Protein AF-A0A2B4SCL2-F1 (afdb_monomer)

Organism: Stylophora pistillata (NCBI:txid50429)

Secondary structure (DSSP, 8-state):
-----HHHHHHHHHHTT--SS-S-S-HHHHHHHHHHHHTTTTTT--HHHHHHHHHHTS-----HHHHHHHHHHH-HHHHHTTTTTT--SSPP-------HHHHHHHIIIIITTSPPPPPTT-----S-HHHHHH-GGGGT---------HHHHHHHHHHHTTTS----SS-HHHHHHHHHH-S-GGG-----SSS-------

pLDDT: mean 75.93, std 13.92, range [31.56, 91.0]

Mean predicted aligned error: 19.53 Å

Radius of gyration: 34.59 Å; Cα contacts (8 Å, |Δi|>4): 108; chains: 1; bounding box: 58×53×82 Å

Foldseek 3Di:
DPDDDPVRVQVVCVVVVNDLADPPDDLVLLLVLLVVCCVDPCVLPDLVVSCVCCCPPVVHSHDSVSSVVSCCVNPVPSVVVPVCPPPPPDDDPPDPPCDPVNVVCCCVPPVQQDFADDDPPDLDFGTRNVCCVVCVVVSVDDPPDDDDDPVNVVVCCVVVVVVPDPPPPDDPVRVVVCCVVPVDPVPDDPDDPPPPPPPPDD

Solvent-accessible surface area (backbone atoms only — not comparable to full-atom values): 12846 Å² total; per-residue (Å²): 130,90,80,68,52,74,67,56,46,52,59,55,34,46,75,72,68,53,60,90,54,47,85,83,66,58,68,65,63,52,48,52,55,50,50,61,41,44,80,43,97,44,47,82,56,53,50,70,58,44,41,50,44,40,35,72,75,70,64,43,42,61,49,61,67,58,44,42,51,48,42,50,73,77,39,49,63,58,55,53,78,50,76,62,81,78,66,68,93,58,81,78,81,85,77,81,76,74,48,72,66,58,53,50,49,43,42,62,71,47,62,29,62,40,73,50,77,78,57,90,98,56,101,63,85,63,42,34,54,50,56,45,70,77,40,31,63,85,65,74,45,72,90,80,73,78,83,81,48,72,66,58,52,50,53,48,35,64,74,67,39,70,79,67,74,77,63,70,93,56,54,79,68,56,48,58,50,48,47,71,76,46,79,55,76,88,76,60,72,84,70,81,85,73,78,85,69,84,75,87,72,133

Sequence (202 aa):
MYAWSKRTLARRLQYFDIKFRDYEVDIEDVKEAVRRELDGPAQLIGYRSMQQKVREIHGLNVPRDVVYAVMKEVSPEGLQARGGVGKTKRHRRTNTFVTGKELDTFRVSVWNNHRMRKQKAKELPDGVPEHIYMYPQNYGGEKCGLTVTEQQLQETAELSGVLEGTSDYLEAGLRRECERHIPDTNDVEQCTGSECLFIFKE

Structure (mmCIF, N/CA/C/O backbone):
data_AF-A0A2B4SCL2-F1
#
_entry.id   AF-A0A2B4SCL2-F1
#
loop_
_atom_site.group_PDB
_atom_site.id
_atom_site.type_symbol
_atom_site.label_atom_id
_atom_site.label_alt_id
_atom_site.label_comp_id
_atom_site.label_asym_id
_atom_site.label_entity_id
_atom_site.label_seq_id
_atom_site.pdbx_PDB_ins_code
_atom_site.Cartn_x
_atom_site.Cartn_y
_atom_site.Cartn_z
_atom_site.occupancy
_atom_site.B_iso_or_equiv
_atom_site.auth_seq_id
_atom_site.auth_comp_id
_atom_site.auth_asym_id
_atom_site.auth_atom_id
_atom_site.pdbx_PDB_model_num
ATOM 1 N N . MET A 1 1 ? -15.940 22.000 -32.538 1.00 51.72 1 MET A N 1
ATOM 2 C CA . MET A 1 1 ? -15.094 20.797 -32.714 1.00 51.72 1 MET A CA 1
ATOM 3 C C . MET A 1 1 ? -14.938 20.141 -31.348 1.00 51.72 1 MET A C 1
ATOM 5 O O . MET A 1 1 ? -14.402 20.783 -30.455 1.00 51.72 1 MET A O 1
ATOM 9 N N . TYR A 1 2 ? -15.482 18.941 -31.128 1.00 62.84 2 TYR A N 1
ATOM 10 C CA . TYR A 1 2 ? -15.364 18.266 -29.828 1.00 62.84 2 TYR A CA 1
ATOM 11 C C . TYR A 1 2 ? -13.919 17.788 -29.637 1.00 62.84 2 TYR A C 1
ATOM 13 O O . TYR A 1 2 ? -13.519 16.765 -30.185 1.00 62.84 2 TYR A O 1
ATOM 21 N N . ALA A 1 3 ? -13.123 18.543 -28.883 1.00 79.62 3 ALA A N 1
ATOM 22 C CA . ALA A 1 3 ? -11.791 18.118 -28.480 1.00 79.62 3 ALA A CA 1
ATOM 23 C C . ALA A 1 3 ? -11.933 17.069 -27.370 1.00 79.62 3 ALA A C 1
ATOM 25 O O . ALA A 1 3 ? -12.155 17.394 -26.204 1.00 79.62 3 ALA A O 1
ATOM 26 N N . TRP A 1 4 ? -11.869 15.788 -27.727 1.00 82.38 4 TRP A N 1
ATOM 27 C CA . TRP A 1 4 ? -11.829 14.727 -26.727 1.00 82.38 4 TRP A CA 1
ATOM 28 C C . TRP A 1 4 ? -10.550 14.819 -25.893 1.00 82.38 4 TRP A C 1
ATOM 30 O O . TRP A 1 4 ? -9.464 15.084 -26.411 1.00 82.38 4 TRP A O 1
ATOM 40 N N . SER A 1 5 ? -10.658 14.529 -24.593 1.00 89.94 5 SER A N 1
ATOM 41 C CA . SER A 1 5 ? -9.466 14.309 -23.773 1.00 89.94 5 SER A CA 1
ATOM 42 C C . SER A 1 5 ? -8.685 13.101 -24.311 1.00 89.94 5 SER A C 1
ATOM 44 O O . SER A 1 5 ? -9.288 12.140 -24.797 1.00 89.94 5 SER A O 1
ATOM 46 N N . LYS A 1 6 ? -7.350 13.093 -24.170 1.00 83.50 6 LYS A N 1
ATOM 47 C CA . LYS A 1 6 ? -6.500 11.966 -24.612 1.00 83.50 6 LYS A CA 1
ATOM 48 C C . LYS A 1 6 ? -6.983 10.612 -24.066 1.00 83.50 6 LYS A C 1
ATOM 50 O O . LYS A 1 6 ? -6.922 9.608 -24.766 1.00 83.50 6 LYS A O 1
ATOM 55 N N . ARG A 1 7 ? -7.515 10.588 -22.835 1.00 83.38 7 ARG A N 1
ATOM 56 C CA . ARG A 1 7 ? -8.087 9.382 -22.208 1.00 83.38 7 ARG A CA 1
ATOM 57 C C . ARG A 1 7 ? -9.397 8.948 -22.864 1.00 83.38 7 ARG A C 1
ATOM 59 O O . ARG A 1 7 ? -9.595 7.758 -23.087 1.00 83.38 7 ARG A O 1
ATOM 66 N N . THR A 1 8 ? -10.280 9.898 -23.172 1.00 89.38 8 THR A N 1
ATOM 67 C CA . THR A 1 8 ? -11.560 9.631 -23.848 1.00 89.38 8 THR A CA 1
ATOM 68 C C . THR A 1 8 ? -11.323 9.087 -25.254 1.00 89.38 8 THR A C 1
ATOM 70 O O . THR A 1 8 ? -11.928 8.086 -25.626 1.00 89.38 8 THR A O 1
ATOM 73 N N . LEU A 1 9 ? -10.383 9.688 -25.991 1.00 87.88 9 LEU A N 1
ATOM 74 C CA . LEU A 1 9 ? -9.962 9.209 -27.305 1.00 87.88 9 LEU A CA 1
ATOM 75 C C . LEU A 1 9 ? -9.380 7.791 -27.220 1.00 87.88 9 LEU A C 1
ATOM 77 O O . LEU A 1 9 ? -9.846 6.910 -27.930 1.00 87.88 9 LEU A O 1
ATOM 81 N N . ALA A 1 10 ? -8.436 7.537 -26.308 1.00 85.12 10 ALA A N 1
ATOM 82 C CA . ALA A 1 10 ? -7.834 6.214 -26.129 1.00 85.12 10 ALA A CA 1
ATOM 83 C C . ALA A 1 10 ? -8.870 5.114 -25.830 1.00 85.12 10 ALA A C 1
ATOM 85 O O . ALA A 1 10 ? -8.811 4.037 -26.415 1.00 85.12 10 ALA A O 1
ATOM 86 N N . ARG A 1 11 ? -9.856 5.388 -24.962 1.00 87.06 11 ARG A N 1
ATOM 87 C CA . ARG A 1 11 ? -10.946 4.439 -24.667 1.00 87.06 11 ARG A CA 1
ATOM 88 C C . ARG A 1 11 ? -11.845 4.191 -25.877 1.00 87.06 11 ARG A C 1
ATOM 90 O O . ARG A 1 11 ? -12.306 3.074 -26.071 1.00 87.06 11 ARG A O 1
ATOM 97 N N . ARG A 1 12 ? -12.109 5.224 -26.682 1.00 89.75 12 ARG A N 1
ATOM 98 C CA . ARG A 1 12 ? -12.920 5.098 -27.899 1.00 89.75 12 ARG A CA 1
ATOM 99 C C . ARG A 1 12 ? -12.177 4.324 -28.990 1.00 89.75 12 ARG A C 1
ATOM 101 O O . ARG A 1 12 ? -12.803 3.529 -29.669 1.00 89.75 12 ARG A O 1
ATOM 108 N N . LEU A 1 13 ? -10.863 4.503 -29.113 1.00 88.31 13 LEU A N 1
ATOM 109 C CA . LEU A 1 13 ? -10.017 3.749 -30.045 1.00 88.31 13 LEU A CA 1
ATOM 110 C C . LEU A 1 13 ? -9.974 2.252 -29.709 1.00 88.31 13 LEU A C 1
ATOM 112 O O . LEU A 1 13 ? -10.048 1.432 -30.616 1.00 88.31 13 LEU A O 1
ATOM 116 N N . GLN A 1 14 ? -9.978 1.893 -28.421 1.00 84.62 14 GLN A N 1
ATOM 117 C CA . GLN A 1 14 ? -10.072 0.492 -27.992 1.00 84.62 14 GLN A CA 1
ATOM 118 C C . GLN A 1 14 ? -11.371 -0.198 -28.433 1.00 84.62 14 GLN A C 1
ATOM 120 O O . GLN A 1 14 ? -11.350 -1.393 -28.695 1.00 84.62 14 GLN A O 1
ATOM 125 N N . TYR A 1 15 ? -12.488 0.533 -28.540 1.00 87.38 15 TYR A N 1
ATOM 126 C CA . TYR A 1 15 ? -13.742 -0.019 -29.074 1.00 87.38 15 TYR A CA 1
ATOM 127 C C . TYR A 1 15 ? -13.609 -0.436 -30.547 1.00 87.38 15 TYR A C 1
ATOM 129 O O . TYR A 1 15 ? -14.266 -1.374 -30.981 1.00 87.38 15 TYR A O 1
ATOM 137 N N . PHE A 1 16 ? -12.736 0.236 -31.300 1.00 87.06 16 PHE A N 1
ATOM 138 C CA . PHE A 1 16 ? -12.421 -0.080 -32.695 1.00 87.06 16 PHE A CA 1
ATOM 139 C C . PHE A 1 16 ? -11.228 -1.040 -32.836 1.00 87.06 16 PHE A C 1
ATOM 141 O O . PHE A 1 16 ? -10.634 -1.116 -33.903 1.00 87.06 16 PHE A O 1
ATOM 148 N N . ASP A 1 17 ? -10.843 -1.716 -31.749 1.00 81.88 17 ASP A N 1
ATOM 149 C CA . ASP A 1 17 ? -9.673 -2.599 -31.638 1.00 81.88 17 ASP A CA 1
ATOM 150 C C . ASP A 1 17 ? -8.315 -1.951 -31.971 1.00 81.88 17 ASP A C 1
ATOM 152 O O . ASP A 1 17 ? -7.286 -2.617 -32.060 1.00 81.88 17 ASP A O 1
ATOM 156 N N . ILE A 1 18 ? -8.269 -0.617 -32.050 1.00 83.69 18 ILE A N 1
ATOM 157 C CA . ILE A 1 18 ? -7.029 0.136 -32.234 1.00 83.69 18 ILE A CA 1
ATOM 158 C C . ILE A 1 18 ? -6.316 0.195 -30.883 1.00 83.69 18 ILE A C 1
ATOM 160 O O . ILE A 1 18 ? -6.623 1.013 -30.005 1.00 83.69 18 ILE A O 1
ATOM 164 N N . LYS A 1 19 ? -5.358 -0.713 -30.702 1.00 80.06 19 LYS A N 1
ATOM 165 C CA . LYS A 1 19 ? -4.538 -0.830 -29.494 1.00 80.06 19 LYS A CA 1
ATOM 166 C C . LYS A 1 19 ? -3.195 -0.131 -29.691 1.00 80.06 19 LYS A C 1
ATOM 168 O O . LYS A 1 19 ? -2.646 -0.058 -30.779 1.00 80.06 19 LYS A O 1
ATOM 173 N N . PHE A 1 20 ? -2.624 0.354 -28.590 1.00 74.38 20 PHE A N 1
ATOM 174 C CA . PHE A 1 20 ? -1.269 0.930 -28.574 1.00 74.38 20 PHE A CA 1
ATOM 175 C C . PHE A 1 20 ? -0.154 -0.118 -28.681 1.00 74.38 20 PHE A C 1
ATOM 177 O O . PHE A 1 20 ? 1.022 0.238 -28.683 1.00 74.38 20 PHE A O 1
ATOM 184 N N . ARG A 1 21 ? -0.515 -1.401 -28.655 1.00 78.81 21 ARG A N 1
ATOM 185 C CA . ARG A 1 21 ? 0.403 -2.531 -28.722 1.00 78.81 21 ARG A CA 1
ATOM 186 C C . ARG A 1 21 ? -0.085 -3.439 -29.820 1.00 78.81 21 ARG A C 1
ATOM 188 O O . ARG A 1 21 ? -1.280 -3.730 -29.864 1.00 78.81 21 ARG A O 1
ATOM 195 N N . ASP A 1 22 ? 0.858 -3.875 -30.620 1.00 76.94 22 ASP A N 1
ATOM 196 C CA . ASP A 1 22 ? 0.635 -4.810 -31.692 1.00 76.94 22 ASP A CA 1
ATOM 197 C C . ASP A 1 22 ? 1.281 -6.146 -31.305 1.00 76.94 22 ASP A C 1
ATOM 199 O O . ASP A 1 22 ? 2.430 -6.194 -30.855 1.00 76.94 22 ASP A O 1
ATOM 203 N N . TYR A 1 23 ? 0.482 -7.207 -31.365 1.00 73.50 23 TYR A N 1
ATOM 204 C CA . TYR A 1 23 ? 0.906 -8.578 -31.079 1.00 73.50 23 TYR A CA 1
ATOM 205 C C . TYR A 1 23 ? 1.193 -9.358 -32.368 1.00 73.50 23 TYR A C 1
ATOM 207 O O . TYR A 1 23 ? 1.711 -10.466 -32.277 1.00 73.50 23 TYR A O 1
ATOM 215 N N . GLU A 1 24 ? 0.880 -8.788 -33.535 1.00 74.12 24 GLU A N 1
ATOM 216 C CA . GLU A 1 24 ? 1.123 -9.380 -34.855 1.00 74.12 24 GLU A CA 1
ATOM 217 C C . GLU A 1 24 ? 2.512 -9.029 -35.410 1.00 74.12 24 GLU A C 1
ATOM 219 O O . GLU A 1 24 ? 2.883 -9.485 -36.487 1.00 74.12 24 GLU A O 1
ATOM 224 N N . VAL A 1 25 ? 3.301 -8.241 -34.670 1.00 72.94 25 VAL A N 1
ATOM 225 C CA . VAL A 1 25 ? 4.667 -7.869 -35.059 1.00 72.94 25 VAL A CA 1
ATOM 226 C C . VAL A 1 25 ? 5.558 -9.107 -35.113 1.00 72.94 25 VAL A C 1
ATOM 228 O O . VAL A 1 25 ? 5.631 -9.863 -34.138 1.00 72.94 25 VAL A O 1
ATOM 231 N N . ASP A 1 26 ? 6.278 -9.268 -36.224 1.00 82.94 26 ASP A N 1
ATOM 232 C CA . ASP A 1 26 ? 7.211 -10.373 -36.399 1.00 82.94 26 ASP A CA 1
ATOM 233 C C . ASP A 1 26 ? 8.364 -10.299 -35.390 1.00 82.94 26 ASP A C 1
ATOM 235 O O . ASP A 1 26 ? 8.965 -9.252 -35.134 1.00 82.94 26 ASP A O 1
ATOM 239 N N . ILE A 1 27 ? 8.673 -11.443 -34.784 1.00 81.88 27 ILE A N 1
ATOM 240 C CA . ILE A 1 27 ? 9.668 -11.541 -33.714 1.00 81.88 27 ILE A CA 1
ATOM 241 C C . ILE A 1 27 ? 11.076 -11.321 -34.284 1.00 81.88 27 ILE A C 1
ATOM 243 O O . ILE A 1 27 ? 11.945 -10.807 -33.572 1.00 81.88 27 ILE A O 1
ATOM 247 N N . GLU A 1 28 ? 11.313 -11.669 -35.552 1.00 84.62 28 GLU A N 1
ATOM 248 C CA . GLU A 1 28 ? 12.612 -11.457 -36.194 1.00 84.62 28 GLU A CA 1
ATOM 249 C C . GLU A 1 28 ? 12.914 -9.972 -36.428 1.00 84.62 28 GLU A C 1
ATOM 251 O O . GLU A 1 28 ? 14.023 -9.533 -36.112 1.00 84.62 28 GLU A O 1
ATOM 256 N N . ASP A 1 29 ? 11.922 -9.167 -36.817 1.00 84.62 29 ASP A N 1
ATOM 257 C CA . ASP A 1 29 ? 12.072 -7.708 -36.925 1.00 84.62 29 ASP A CA 1
ATOM 258 C C . ASP A 1 29 ? 12.432 -7.076 -35.570 1.00 84.62 29 ASP A C 1
ATOM 260 O O . ASP A 1 29 ? 13.296 -6.198 -35.466 1.00 84.62 29 ASP A O 1
ATOM 264 N N . VAL A 1 30 ? 11.820 -7.568 -34.485 1.00 84.50 30 VAL A N 1
ATOM 265 C CA . VAL A 1 30 ? 12.137 -7.117 -33.120 1.00 84.50 30 VAL A CA 1
ATOM 266 C C . VAL A 1 30 ? 13.552 -7.531 -32.718 1.00 84.50 30 VAL A C 1
ATOM 268 O O . VAL A 1 30 ? 14.268 -6.738 -32.102 1.00 84.50 30 VAL A O 1
ATOM 271 N N . LYS A 1 31 ? 13.985 -8.750 -33.061 1.00 87.88 31 LYS A N 1
ATOM 272 C CA . LYS A 1 31 ? 15.357 -9.212 -32.805 1.00 87.88 31 LYS A CA 1
ATOM 273 C C . LYS A 1 31 ? 16.374 -8.364 -33.555 1.00 87.88 31 LYS A C 1
ATOM 275 O O .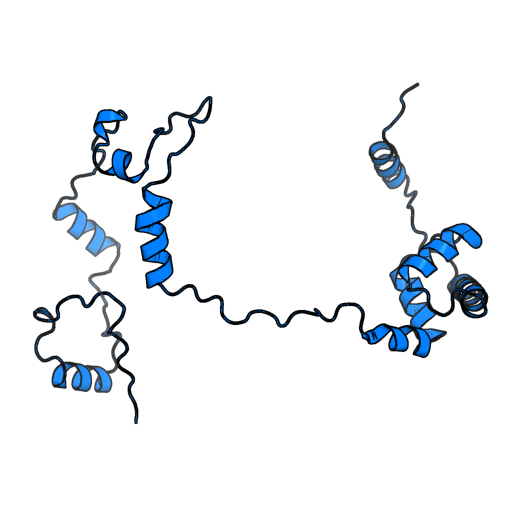 LYS A 1 31 ? 17.389 -7.996 -32.966 1.00 87.88 31 LYS A O 1
ATOM 280 N N . GLU A 1 32 ? 16.119 -8.033 -34.817 1.00 87.69 32 GLU A N 1
ATOM 281 C CA . GLU A 1 32 ? 17.014 -7.188 -35.604 1.00 87.69 32 GLU A CA 1
ATOM 282 C C . GLU A 1 32 ? 17.096 -5.767 -35.031 1.00 87.69 32 GLU A C 1
ATOM 284 O O . GLU A 1 32 ? 18.198 -5.260 -34.802 1.00 87.69 32 GLU A O 1
ATOM 289 N N . ALA A 1 33 ? 15.953 -5.154 -34.710 1.00 86.88 33 ALA A N 1
ATOM 290 C CA . ALA A 1 33 ? 15.904 -3.831 -34.092 1.00 86.88 33 ALA A CA 1
ATOM 291 C C . ALA A 1 33 ? 16.666 -3.795 -32.756 1.00 86.88 33 ALA A C 1
ATOM 293 O O . ALA A 1 33 ? 17.448 -2.879 -32.500 1.00 86.88 33 ALA A O 1
ATOM 294 N N . VAL A 1 34 ? 16.491 -4.819 -31.913 1.00 85.25 34 VAL A N 1
ATOM 295 C CA . VAL A 1 34 ? 17.190 -4.922 -30.626 1.00 85.25 34 VAL A CA 1
ATOM 296 C C . VAL A 1 34 ? 18.695 -5.127 -30.819 1.00 85.25 34 VAL A C 1
ATOM 298 O O . VAL A 1 34 ? 19.464 -4.484 -30.110 1.00 85.25 34 VAL A O 1
ATOM 301 N N . ARG A 1 35 ? 19.139 -5.954 -31.777 1.00 85.50 35 ARG A N 1
ATOM 302 C CA . ARG A 1 35 ? 20.575 -6.126 -32.085 1.00 85.50 35 ARG A CA 1
ATOM 303 C C . ARG A 1 35 ? 21.223 -4.805 -32.503 1.00 85.50 35 ARG A C 1
ATOM 305 O O . ARG A 1 35 ? 22.224 -4.420 -31.911 1.00 85.50 35 ARG A O 1
ATOM 312 N N . ARG A 1 36 ? 20.596 -4.059 -33.422 1.00 85.69 36 ARG A N 1
ATOM 313 C CA . ARG A 1 36 ? 21.104 -2.750 -33.875 1.00 85.69 36 ARG A CA 1
ATOM 314 C C . ARG A 1 36 ? 21.243 -1.739 -32.734 1.00 85.69 36 ARG A C 1
ATOM 316 O O . ARG A 1 36 ? 22.196 -0.967 -32.713 1.00 85.69 36 ARG A O 1
ATOM 323 N N . GLU A 1 37 ? 20.314 -1.733 -31.777 1.00 84.44 37 GLU A N 1
ATOM 324 C CA . GLU A 1 37 ? 20.425 -0.863 -30.598 1.00 84.44 37 GLU A CA 1
ATOM 325 C C . GLU A 1 37 ? 21.512 -1.342 -29.625 1.00 84.44 37 GLU A C 1
ATOM 327 O O . GLU A 1 37 ? 22.225 -0.521 -29.042 1.00 84.44 37 GLU A O 1
ATOM 332 N N . LEU A 1 38 ? 21.652 -2.658 -29.443 1.00 79.38 38 LEU A N 1
ATOM 333 C CA . LEU A 1 38 ? 22.644 -3.249 -28.543 1.00 79.38 38 LEU A CA 1
ATOM 334 C C . LEU A 1 38 ? 24.086 -3.052 -29.027 1.00 79.38 38 LEU A C 1
ATOM 336 O O . LEU A 1 38 ? 24.953 -2.849 -28.180 1.00 79.38 38 LEU A O 1
ATOM 340 N N . ASP A 1 39 ? 24.318 -3.032 -30.342 1.00 80.50 39 ASP A N 1
ATOM 341 C CA . ASP A 1 39 ? 25.623 -2.721 -30.952 1.00 80.50 39 ASP A CA 1
ATOM 342 C C . ASP A 1 39 ? 25.993 -1.225 -30.847 1.00 80.50 39 ASP A C 1
ATOM 344 O O . ASP A 1 39 ? 27.108 -0.813 -31.169 1.00 80.50 39 ASP A O 1
ATOM 348 N N . GLY A 1 40 ? 25.056 -0.395 -30.383 1.00 78.00 40 GLY A N 1
ATOM 349 C CA . GLY A 1 40 ? 25.223 1.041 -30.206 1.00 78.00 40 GLY A CA 1
ATOM 350 C C . GLY A 1 40 ? 25.346 1.486 -28.738 1.00 78.00 40 GLY A C 1
ATOM 351 O O . GLY A 1 40 ? 25.580 0.694 -27.824 1.00 78.00 40 GLY A O 1
ATOM 352 N N . PRO A 1 41 ? 25.111 2.780 -28.447 1.00 70.50 41 PRO A N 1
ATOM 353 C CA . PRO A 1 41 ? 25.192 3.333 -27.089 1.00 70.50 41 PRO A CA 1
ATOM 354 C C . PRO A 1 41 ? 24.113 2.787 -26.130 1.00 70.50 41 PRO A C 1
ATOM 356 O O . PRO A 1 41 ? 24.070 3.175 -24.961 1.00 70.50 41 PRO A O 1
ATOM 359 N N . ALA A 1 42 ? 23.209 1.919 -26.605 1.00 66.38 42 ALA A N 1
ATOM 360 C CA . ALA A 1 42 ? 22.120 1.350 -25.818 1.00 66.38 42 ALA A CA 1
ATOM 361 C C . ALA A 1 42 ? 22.437 -0.001 -25.161 1.00 66.38 42 ALA A C 1
ATOM 363 O O . ALA A 1 42 ? 21.553 -0.574 -24.522 1.00 66.38 42 ALA A O 1
ATOM 364 N N . GLN A 1 43 ? 23.684 -0.470 -25.231 1.00 72.00 43 GLN A N 1
ATOM 365 C CA . GLN A 1 43 ? 24.137 -1.726 -24.625 1.00 72.00 43 GLN A CA 1
ATOM 366 C C . GLN A 1 43 ? 23.710 -1.885 -23.147 1.00 72.00 43 GLN A C 1
ATOM 368 O O . GLN A 1 43 ? 23.288 -2.957 -22.714 1.00 72.00 43 GLN A O 1
ATOM 373 N N . LEU A 1 44 ? 23.737 -0.796 -22.367 1.00 70.38 44 LEU A N 1
ATOM 374 C CA . LEU A 1 44 ? 23.382 -0.788 -20.939 1.00 70.38 44 LEU A CA 1
ATOM 375 C C . LEU A 1 44 ? 21.957 -0.288 -20.641 1.00 70.38 44 LEU A C 1
ATOM 377 O O . LEU A 1 44 ? 21.600 -0.090 -19.474 1.00 70.38 44 LEU A O 1
ATOM 381 N N . ILE A 1 45 ? 21.086 -0.169 -21.649 1.00 80.50 45 ILE A N 1
ATOM 382 C CA . ILE A 1 45 ? 19.702 0.302 -21.486 1.00 80.50 45 ILE A CA 1
ATOM 383 C C . ILE A 1 45 ? 18.748 -0.833 -21.080 1.00 80.50 45 ILE A C 1
ATOM 385 O O . ILE A 1 45 ? 18.797 -1.943 -21.612 1.00 80.50 45 ILE A O 1
ATOM 389 N N . GLY A 1 46 ? 17.881 -0.576 -20.092 1.00 80.88 46 GLY A N 1
ATOM 390 C CA . GLY A 1 46 ? 16.889 -1.545 -19.609 1.00 80.88 46 GLY A CA 1
ATOM 391 C C . GLY A 1 46 ? 15.768 -1.808 -20.618 1.00 80.88 46 GLY A C 1
ATOM 392 O O . GLY A 1 46 ? 15.442 -0.943 -21.423 1.00 80.88 46 GLY A O 1
ATOM 393 N N . TYR A 1 47 ? 15.094 -2.959 -20.520 1.00 84.62 47 TYR A N 1
ATOM 394 C CA . TYR A 1 47 ? 14.077 -3.370 -21.503 1.00 84.62 47 TYR A CA 1
ATOM 395 C C . TYR A 1 47 ? 12.904 -2.380 -21.670 1.00 84.62 47 TYR A C 1
ATOM 397 O O . TYR A 1 47 ? 12.292 -2.351 -22.729 1.00 84.62 47 TYR A O 1
ATOM 405 N N . ARG A 1 48 ? 12.573 -1.542 -20.668 1.00 86.38 48 ARG A N 1
ATOM 406 C CA . ARG A 1 48 ? 11.532 -0.495 -20.819 1.00 86.38 48 ARG A CA 1
ATOM 407 C C . ARG A 1 48 ? 11.985 0.607 -21.764 1.00 86.38 48 ARG A C 1
ATOM 409 O O . ARG A 1 48 ? 11.233 1.050 -22.620 1.00 86.38 48 ARG A O 1
ATOM 416 N N . SER A 1 49 ? 13.217 1.050 -21.575 1.00 87.56 49 SER A N 1
ATOM 417 C CA . SER A 1 49 ? 13.832 2.072 -22.406 1.00 87.56 49 SER A CA 1
ATOM 418 C C . SER A 1 49 ? 14.188 1.501 -23.783 1.00 87.56 49 SER A C 1
ATOM 420 O O . SER A 1 49 ? 14.051 2.209 -24.770 1.00 87.56 49 SER A O 1
ATOM 422 N N . MET A 1 50 ? 14.523 0.206 -23.870 1.00 87.56 50 MET A N 1
ATOM 423 C CA . MET A 1 50 ? 14.633 -0.514 -25.143 1.00 87.56 50 MET A CA 1
ATOM 424 C C . MET A 1 50 ? 13.291 -0.534 -25.883 1.00 87.56 50 MET A C 1
ATOM 426 O O . MET A 1 50 ? 13.232 -0.143 -27.038 1.00 87.56 50 MET A O 1
ATOM 430 N N . GLN A 1 51 ? 12.190 -0.886 -25.209 1.00 89.44 51 GLN A N 1
ATOM 431 C CA . GLN A 1 51 ? 10.844 -0.847 -25.795 1.00 89.44 51 GLN A CA 1
ATOM 432 C C . GLN A 1 51 ? 10.484 0.559 -26.296 1.00 89.44 51 GLN A C 1
ATOM 434 O O . GLN A 1 51 ? 9.908 0.711 -27.370 1.00 89.44 51 GLN A O 1
ATOM 439 N N . GLN A 1 52 ? 10.829 1.596 -25.529 1.00 88.31 52 GLN A N 1
ATOM 440 C CA . GLN A 1 52 ? 10.598 2.976 -25.940 1.00 88.31 52 GLN A CA 1
ATOM 441 C C . GLN A 1 52 ? 11.383 3.333 -27.209 1.00 88.31 52 GLN A C 1
ATOM 443 O O . GLN A 1 52 ? 10.802 3.909 -28.124 1.00 88.31 52 GLN A O 1
ATOM 448 N N . LYS A 1 53 ? 12.658 2.943 -27.295 1.00 86.81 53 LYS A N 1
ATOM 449 C CA . LYS A 1 53 ? 13.489 3.159 -28.485 1.00 86.81 53 LYS A CA 1
ATOM 450 C C . LYS A 1 53 ? 13.011 2.379 -29.702 1.00 86.81 53 LYS A C 1
ATOM 452 O O . LYS A 1 53 ? 12.920 2.947 -30.781 1.00 86.81 53 LYS A O 1
ATOM 457 N N . VAL A 1 54 ? 12.658 1.108 -29.526 1.00 88.25 54 VAL A N 1
ATOM 458 C CA . VAL A 1 54 ? 12.083 0.266 -30.585 1.00 88.25 54 VAL A CA 1
ATOM 459 C C . VAL A 1 54 ? 10.813 0.909 -31.153 1.00 88.25 54 VAL A C 1
ATOM 461 O O . VAL A 1 54 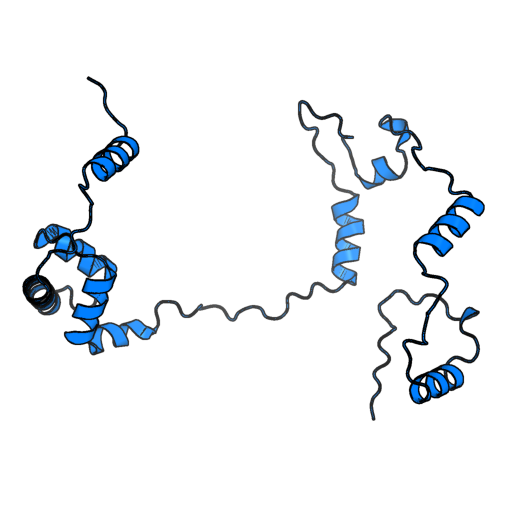? 10.617 0.931 -32.364 1.00 88.25 54 VAL A O 1
ATOM 464 N N . ARG A 1 55 ? 10.010 1.548 -30.300 1.00 88.19 55 ARG A N 1
ATOM 465 C CA . ARG A 1 55 ? 8.840 2.317 -30.729 1.00 88.19 55 ARG A CA 1
ATOM 466 C C . ARG A 1 55 ? 9.189 3.641 -31.422 1.00 88.19 55 ARG A C 1
ATOM 468 O O . ARG A 1 55 ? 8.514 4.011 -32.372 1.00 88.19 55 ARG A O 1
ATOM 475 N N . GLU A 1 56 ? 10.169 4.391 -30.926 1.00 87.62 56 GLU A N 1
ATOM 476 C CA . GLU A 1 56 ? 10.474 5.748 -31.417 1.00 87.62 56 GLU A CA 1
ATOM 477 C C . GLU A 1 56 ? 11.353 5.760 -32.674 1.00 87.62 56 GLU A C 1
ATOM 479 O O . GLU A 1 56 ? 11.153 6.606 -33.539 1.00 87.62 56 GLU A O 1
ATOM 484 N N . ILE A 1 57 ? 12.303 4.830 -32.774 1.00 86.75 57 ILE A N 1
ATOM 485 C CA . ILE A 1 57 ? 13.296 4.760 -33.854 1.00 86.75 57 ILE A CA 1
ATOM 486 C C . ILE A 1 57 ? 12.841 3.784 -34.937 1.00 86.75 57 ILE A C 1
ATOM 488 O O . ILE A 1 57 ? 12.850 4.122 -36.116 1.00 86.75 57 ILE A O 1
ATOM 492 N N . HIS A 1 58 ? 12.423 2.581 -34.532 1.00 83.75 58 HIS A N 1
ATOM 493 C CA . HIS A 1 58 ? 12.061 1.501 -35.458 1.00 83.75 58 HIS A CA 1
ATOM 494 C C . HIS A 1 58 ? 10.552 1.452 -35.747 1.00 83.75 58 HIS A C 1
ATOM 496 O O . HIS A 1 58 ? 10.118 0.702 -36.610 1.00 83.75 58 HIS A O 1
ATOM 502 N N . GLY A 1 59 ? 9.740 2.258 -35.048 1.00 83.88 59 GLY A N 1
ATOM 503 C CA . GLY A 1 59 ? 8.292 2.350 -35.270 1.00 83.88 59 GLY A CA 1
ATOM 504 C C . GLY A 1 59 ? 7.489 1.122 -34.826 1.00 83.88 59 GLY A C 1
ATOM 505 O O . GLY A 1 59 ? 6.295 1.045 -35.108 1.00 83.88 59 GLY A O 1
ATOM 506 N N . LEU A 1 60 ? 8.109 0.169 -34.121 1.00 85.38 60 LEU A N 1
ATOM 507 C CA . LEU A 1 60 ? 7.482 -1.101 -33.754 1.00 85.38 60 LEU A CA 1
ATOM 508 C C . LEU A 1 60 ? 6.790 -1.001 -32.385 1.00 85.38 60 LEU A C 1
ATOM 510 O O . LEU A 1 60 ? 7.422 -0.755 -31.351 1.00 85.38 60 LEU A O 1
ATOM 514 N N . ASN A 1 61 ? 5.477 -1.242 -32.350 1.00 84.19 61 ASN A N 1
ATOM 515 C CA . ASN A 1 61 ? 4.657 -1.159 -31.134 1.00 84.19 61 ASN A CA 1
ATOM 516 C C . ASN A 1 61 ? 4.625 -2.481 -30.351 1.00 84.19 61 ASN A C 1
ATOM 518 O O . ASN A 1 61 ? 3.571 -3.066 -30.112 1.00 84.19 61 ASN A O 1
ATOM 522 N N . VAL A 1 62 ? 5.794 -2.926 -29.898 1.00 85.19 62 VAL A N 1
ATOM 523 C CA . VAL A 1 62 ? 5.979 -4.232 -29.247 1.00 85.19 62 VAL A CA 1
ATOM 524 C C . VAL A 1 62 ? 5.566 -4.194 -27.765 1.00 85.19 62 VAL A C 1
ATOM 526 O O . VAL A 1 62 ? 5.852 -3.214 -27.058 1.00 85.19 62 VAL A O 1
ATOM 529 N N . PRO A 1 63 ? 4.931 -5.250 -27.218 1.00 85.75 63 PRO A N 1
ATOM 530 C CA . PRO A 1 63 ? 4.727 -5.378 -25.781 1.00 85.75 63 PRO A CA 1
ATOM 531 C C . PRO A 1 63 ? 6.053 -5.557 -25.025 1.00 85.75 63 PRO A C 1
ATOM 533 O O . PRO A 1 63 ? 6.992 -6.217 -25.463 1.00 85.75 63 PRO A O 1
ATOM 536 N N . ARG A 1 64 ? 6.100 -4.995 -23.816 1.00 86.50 64 ARG A N 1
ATOM 537 C CA . ARG A 1 64 ? 7.269 -5.009 -22.924 1.00 86.50 64 ARG A CA 1
ATOM 538 C C . ARG A 1 64 ? 7.842 -6.410 -22.691 1.00 86.50 64 ARG A C 1
ATOM 540 O O . ARG A 1 64 ? 9.056 -6.560 -22.596 1.00 86.50 64 ARG A O 1
ATOM 547 N N . ASP A 1 65 ? 6.968 -7.398 -22.543 1.00 87.06 65 ASP A N 1
ATOM 548 C CA . ASP A 1 65 ? 7.352 -8.758 -22.168 1.00 87.06 65 ASP A CA 1
ATOM 549 C C . ASP A 1 65 ? 8.054 -9.483 -23.325 1.00 87.06 65 ASP A C 1
ATOM 551 O O . ASP A 1 65 ? 9.011 -10.217 -23.092 1.00 87.06 65 ASP A O 1
ATOM 555 N N . VAL A 1 66 ? 7.669 -9.182 -24.571 1.00 86.94 66 VAL A N 1
ATOM 556 C CA . VAL A 1 66 ? 8.351 -9.683 -25.775 1.00 86.94 66 VAL A CA 1
ATOM 557 C C . VAL A 1 66 ? 9.742 -9.067 -25.891 1.00 86.94 66 VAL A C 1
ATOM 559 O O . VAL A 1 66 ? 10.711 -9.794 -26.069 1.00 86.94 66 VAL A O 1
ATOM 562 N N . VAL A 1 67 ? 9.882 -7.754 -25.672 1.00 87.81 67 VAL A N 1
ATOM 563 C CA . VAL A 1 67 ? 11.206 -7.102 -25.643 1.00 87.81 67 VAL A CA 1
ATOM 564 C C . VAL A 1 67 ? 12.093 -7.707 -24.551 1.00 87.81 67 VAL A C 1
ATOM 566 O O . VAL A 1 67 ? 13.283 -7.912 -24.763 1.00 87.81 67 VAL A O 1
ATOM 569 N N . TYR A 1 68 ? 11.526 -8.035 -23.387 1.00 87.44 68 TYR A N 1
ATOM 570 C CA . TYR A 1 68 ? 12.262 -8.714 -22.323 1.00 87.44 68 TYR A CA 1
ATOM 571 C C . TYR A 1 68 ? 12.729 -10.119 -22.732 1.00 87.44 68 TYR A C 1
ATOM 573 O O . TYR A 1 68 ? 13.890 -10.450 -22.496 1.00 87.44 68 TYR A O 1
ATOM 581 N N . ALA A 1 69 ? 11.858 -10.922 -23.350 1.00 87.75 69 ALA A N 1
ATOM 582 C CA . ALA A 1 69 ? 12.204 -12.254 -23.844 1.00 87.75 69 ALA A CA 1
ATOM 583 C C . ALA A 1 69 ? 13.306 -12.188 -24.914 1.00 87.75 69 ALA A C 1
ATOM 585 O O . ALA A 1 69 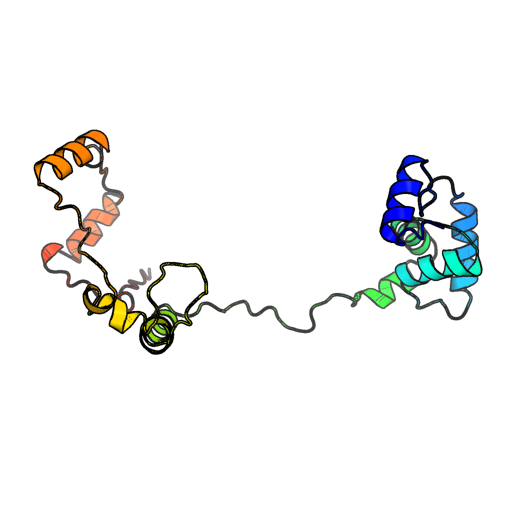? 14.340 -12.834 -24.764 1.00 87.75 69 ALA A O 1
ATOM 586 N N . VAL A 1 70 ? 13.149 -11.309 -25.908 1.00 87.94 70 VAL A N 1
ATOM 587 C CA . VAL A 1 70 ? 14.137 -11.083 -26.973 1.00 87.94 70 VAL A CA 1
ATOM 588 C C . VAL A 1 70 ? 15.475 -10.611 -26.401 1.00 87.94 70 VAL A C 1
ATOM 590 O O . VAL A 1 70 ? 16.522 -11.141 -26.755 1.00 87.94 70 VAL A O 1
ATOM 593 N N . MET A 1 71 ? 15.479 -9.662 -25.461 1.00 86.94 71 MET A N 1
ATOM 594 C CA . MET A 1 71 ? 16.723 -9.220 -24.818 1.00 86.94 71 MET A CA 1
ATOM 595 C C . MET A 1 71 ? 17.390 -10.326 -23.995 1.00 86.94 71 MET A C 1
ATOM 597 O O . MET A 1 71 ? 18.615 -10.368 -23.929 1.00 86.94 71 MET A O 1
ATOM 601 N N . LYS A 1 72 ? 16.610 -11.211 -23.363 1.00 85.81 72 LYS A N 1
ATOM 602 C CA . LYS A 1 72 ? 17.138 -12.357 -22.613 1.00 85.81 72 LYS A CA 1
ATOM 603 C C . LYS A 1 72 ? 17.815 -13.373 -23.538 1.00 85.81 72 LYS A C 1
ATOM 605 O O . LYS A 1 72 ? 18.815 -13.957 -23.133 1.00 85.81 72 LYS A O 1
ATOM 610 N N . GLU A 1 73 ? 17.289 -13.562 -24.745 1.00 84.25 73 GLU A N 1
ATOM 611 C CA . GLU A 1 73 ? 17.885 -14.425 -25.772 1.00 84.25 73 GLU A CA 1
ATOM 612 C C . GLU A 1 73 ? 19.131 -13.795 -26.409 1.00 84.25 73 GLU A C 1
ATOM 614 O O . GLU A 1 73 ? 20.147 -14.465 -26.559 1.00 84.25 73 GLU A O 1
ATOM 619 N N . VAL A 1 74 ? 19.073 -12.505 -26.761 1.00 84.00 74 VAL A N 1
ATOM 620 C CA . VAL A 1 74 ? 20.138 -11.817 -27.513 1.00 84.00 74 VAL A CA 1
ATOM 621 C C . VAL A 1 74 ? 21.306 -11.380 -26.619 1.00 84.00 74 VAL A C 1
ATOM 623 O O . VAL A 1 74 ? 22.450 -11.408 -27.059 1.00 84.00 74 VAL A O 1
ATOM 626 N N . SER A 1 75 ? 21.057 -10.978 -25.366 1.00 71.06 75 SER A N 1
ATOM 627 C CA . SER A 1 75 ? 22.116 -10.570 -24.430 1.00 71.06 75 SER A CA 1
ATOM 628 C C . SER A 1 75 ? 21.744 -10.879 -22.971 1.00 71.06 75 SER A C 1
ATOM 630 O O . SER A 1 75 ? 21.286 -10.003 -22.223 1.00 71.06 75 SER A O 1
ATOM 632 N N . PRO A 1 76 ? 21.967 -12.126 -22.513 1.00 74.44 76 PRO A N 1
ATOM 633 C CA . PRO A 1 76 ? 21.777 -12.470 -21.107 1.00 74.44 76 PRO A CA 1
ATOM 634 C C . PRO A 1 76 ? 22.745 -11.697 -20.194 1.00 74.44 76 PRO A C 1
ATOM 636 O O . PRO A 1 76 ? 22.376 -11.333 -19.076 1.00 74.44 76 PRO A O 1
ATOM 639 N N . GLU A 1 77 ? 23.947 -11.376 -20.681 1.00 74.25 77 GLU A N 1
ATOM 640 C CA . GLU A 1 77 ? 24.996 -10.663 -19.943 1.00 74.25 77 GLU A CA 1
ATOM 641 C C . GLU A 1 77 ? 24.589 -9.222 -19.583 1.00 74.25 77 GLU A C 1
ATOM 643 O O . GLU A 1 77 ? 24.665 -8.829 -18.416 1.00 74.25 77 GLU A O 1
ATOM 648 N N . GLY A 1 78 ? 24.043 -8.453 -20.535 1.00 67.25 78 GLY A N 1
ATOM 649 C CA . GLY A 1 78 ? 23.582 -7.078 -20.288 1.00 67.25 78 GLY A CA 1
ATOM 650 C C . GLY A 1 78 ? 22.383 -6.997 -19.331 1.00 67.25 78 GLY A C 1
ATOM 651 O O . GLY A 1 78 ? 22.140 -5.975 -18.679 1.00 67.25 78 GLY A O 1
ATOM 652 N N . LEU A 1 79 ? 21.626 -8.090 -19.204 1.00 68.62 79 LEU A N 1
ATOM 653 C CA . LEU A 1 79 ? 20.536 -8.214 -18.242 1.00 68.62 79 LEU A CA 1
ATOM 654 C C . LEU A 1 79 ? 21.060 -8.562 -16.839 1.00 68.62 79 LEU A C 1
ATOM 656 O O . LEU A 1 79 ? 20.602 -7.974 -15.855 1.00 68.62 79 LEU A O 1
ATOM 660 N N . GLN A 1 80 ? 22.044 -9.464 -16.755 1.00 68.69 80 GLN A N 1
ATOM 661 C CA . GLN A 1 80 ? 22.695 -9.880 -15.508 1.00 68.69 80 GLN A CA 1
ATOM 662 C C . GLN A 1 80 ? 23.552 -8.771 -14.887 1.00 68.69 80 GLN A C 1
ATOM 664 O O . GLN A 1 80 ? 23.490 -8.579 -13.671 1.00 68.69 80 GLN A O 1
ATOM 669 N N . ALA A 1 81 ? 24.246 -7.964 -15.697 1.00 69.00 81 ALA A N 1
ATOM 670 C CA . ALA A 1 81 ? 25.010 -6.797 -15.240 1.00 69.00 81 ALA A CA 1
ATOM 671 C C . ALA A 1 81 ? 24.145 -5.771 -14.475 1.00 69.00 81 ALA A C 1
ATOM 673 O O . ALA A 1 81 ? 24.644 -4.980 -13.677 1.00 69.00 81 ALA A O 1
ATOM 674 N N . ARG A 1 82 ? 22.817 -5.812 -14.662 1.00 64.12 82 ARG A N 1
ATOM 675 C CA . ARG A 1 82 ? 21.837 -4.982 -13.944 1.00 64.12 82 ARG A CA 1
ATOM 676 C C . ARG A 1 82 ? 21.159 -5.674 -12.758 1.00 64.12 82 ARG A C 1
ATOM 678 O O . ARG A 1 82 ? 20.282 -5.066 -12.144 1.00 64.12 82 ARG A O 1
ATOM 685 N N . GLY A 1 83 ? 21.554 -6.895 -12.387 1.00 58.75 83 GLY A N 1
ATOM 686 C CA . GLY A 1 83 ? 20.953 -7.743 -11.337 1.00 58.75 83 GLY A CA 1
ATOM 687 C C . GLY A 1 83 ? 20.932 -7.185 -9.897 1.00 58.75 83 GLY A C 1
ATOM 688 O O . GLY A 1 83 ? 20.666 -7.919 -8.945 1.00 58.75 83 GLY A O 1
ATOM 689 N N . GLY A 1 84 ? 21.194 -5.890 -9.707 1.00 60.22 84 GLY A N 1
ATOM 690 C CA . GLY A 1 84 ? 21.032 -5.156 -8.449 1.00 60.22 84 GLY A CA 1
ATOM 691 C C . GLY A 1 84 ? 19.837 -4.192 -8.407 1.00 60.22 84 GLY A C 1
ATOM 692 O O . GLY A 1 84 ? 19.547 -3.642 -7.343 1.00 60.22 84 GLY A O 1
ATOM 693 N N . VAL A 1 85 ? 19.126 -3.965 -9.519 1.00 56.56 85 VAL A N 1
ATOM 694 C CA . VAL A 1 85 ? 18.000 -3.012 -9.567 1.00 56.56 85 VAL A CA 1
ATOM 695 C C . VAL A 1 85 ? 16.781 -3.605 -8.850 1.00 56.56 85 VAL A C 1
ATOM 697 O O . VAL A 1 85 ? 16.111 -4.489 -9.372 1.00 56.56 85 VAL A O 1
ATOM 700 N N . GLY A 1 86 ? 16.495 -3.113 -7.641 1.00 54.25 86 GLY A N 1
ATOM 701 C CA . GLY A 1 86 ? 15.357 -3.545 -6.817 1.00 54.25 86 GLY A CA 1
ATOM 702 C C . GLY A 1 86 ? 15.738 -4.190 -5.484 1.00 54.25 86 GLY A C 1
ATOM 703 O O . GLY A 1 86 ? 14.864 -4.379 -4.640 1.00 54.25 86 GLY A O 1
ATOM 704 N N . LYS A 1 87 ? 17.029 -4.459 -5.232 1.00 57.66 87 LYS A N 1
ATOM 705 C CA . LYS A 1 87 ? 17.478 -4.781 -3.872 1.00 57.66 87 LYS A CA 1
ATOM 706 C C . LYS A 1 87 ? 17.262 -3.541 -3.006 1.00 57.66 87 LYS A C 1
ATOM 708 O O . LYS A 1 87 ? 17.830 -2.479 -3.269 1.00 57.66 87 LYS A O 1
ATOM 713 N N . THR A 1 88 ? 16.396 -3.645 -2.002 1.00 55.81 88 THR A N 1
ATOM 714 C CA . THR A 1 88 ? 16.164 -2.556 -1.054 1.00 55.81 88 THR A CA 1
ATOM 715 C C . THR A 1 88 ? 17.487 -2.225 -0.372 1.00 55.81 88 THR A C 1
ATOM 717 O O . THR A 1 88 ? 18.019 -3.041 0.372 1.00 55.81 88 THR A O 1
ATOM 720 N N . LYS A 1 89 ? 18.019 -1.014 -0.596 1.00 59.94 89 LYS A N 1
ATOM 721 C CA . LYS A 1 89 ? 19.237 -0.530 0.086 1.00 59.94 89 LYS A CA 1
ATOM 722 C C . LYS A 1 89 ? 19.096 -0.497 1.615 1.00 59.94 89 LYS A C 1
ATOM 724 O O . LYS A 1 89 ? 20.085 -0.343 2.318 1.00 59.94 89 LYS A O 1
ATOM 729 N N . ARG A 1 90 ? 17.868 -0.592 2.131 1.00 58.25 90 ARG A N 1
ATOM 730 C CA . ARG A 1 90 ? 17.563 -0.614 3.559 1.00 58.25 90 ARG A CA 1
ATOM 731 C C . ARG A 1 90 ? 17.234 -2.036 3.986 1.00 58.25 90 ARG A C 1
ATOM 733 O O . ARG A 1 90 ? 16.398 -2.686 3.357 1.00 58.25 90 ARG A O 1
ATOM 740 N N . HIS A 1 91 ? 17.853 -2.477 5.077 1.00 61.88 91 HIS A N 1
ATOM 741 C CA . HIS A 1 91 ? 17.387 -3.647 5.806 1.00 61.88 91 HIS A CA 1
ATOM 742 C C . HIS A 1 91 ? 15.916 -3.425 6.189 1.00 61.88 91 HIS A C 1
ATOM 744 O O . HIS A 1 91 ? 15.543 -2.340 6.649 1.00 61.88 91 HIS A O 1
ATOM 750 N N . ARG A 1 92 ? 15.062 -4.418 5.932 1.00 56.38 92 ARG A N 1
ATOM 751 C CA . ARG A 1 92 ? 13.654 -4.371 6.332 1.00 56.38 92 ARG A CA 1
ATOM 752 C C . ARG A 1 92 ? 13.653 -4.308 7.861 1.00 56.38 92 ARG A C 1
ATOM 754 O O . ARG A 1 92 ? 14.207 -5.203 8.485 1.00 56.38 92 ARG A O 1
ATOM 761 N N . ARG A 1 93 ? 13.106 -3.247 8.469 1.00 59.44 93 ARG A N 1
ATOM 762 C CA . ARG A 1 93 ? 12.943 -3.203 9.931 1.00 59.44 93 ARG A CA 1
ATOM 763 C C . ARG A 1 93 ? 11.991 -4.334 10.310 1.00 59.44 93 ARG A C 1
ATOM 765 O O . ARG A 1 93 ? 10.803 -4.244 10.028 1.00 59.44 93 ARG A O 1
ATOM 772 N N . THR A 1 94 ? 12.530 -5.409 10.867 1.00 55.72 94 THR A N 1
ATOM 773 C CA . THR A 1 94 ? 11.764 -6.590 11.283 1.00 55.72 94 THR A CA 1
ATOM 774 C C . THR A 1 94 ? 11.145 -6.432 12.667 1.00 55.72 94 THR A C 1
ATOM 776 O O . THR A 1 94 ? 10.219 -7.165 12.976 1.00 55.72 94 THR A O 1
ATOM 779 N N . ASN A 1 95 ? 11.551 -5.425 13.449 1.00 52.59 95 ASN A N 1
ATOM 780 C CA . ASN A 1 95 ? 10.995 -5.161 14.776 1.00 52.59 95 ASN A CA 1
ATOM 781 C C . ASN A 1 95 ? 10.445 -3.735 14.879 1.00 52.59 95 ASN A C 1
ATOM 783 O O . ASN A 1 95 ? 11.101 -2.828 15.382 1.00 52.59 95 ASN A O 1
ATOM 787 N N . THR A 1 96 ? 9.218 -3.524 14.414 1.00 49.12 96 THR A N 1
ATOM 788 C CA . THR A 1 96 ? 8.363 -2.463 14.973 1.00 49.12 96 THR A CA 1
ATOM 789 C C . THR A 1 96 ? 7.230 -3.143 15.726 1.00 49.12 96 THR A C 1
ATOM 791 O O . THR A 1 96 ? 6.063 -3.006 15.387 1.00 49.12 96 THR A O 1
ATOM 794 N N . PHE A 1 97 ? 7.594 -3.938 16.732 1.00 54.38 97 PHE A N 1
ATOM 795 C CA . PHE A 1 97 ? 6.678 -4.232 17.822 1.00 54.38 97 PHE A CA 1
ATOM 796 C C . PHE A 1 97 ? 6.730 -3.009 18.730 1.00 54.38 97 PHE A C 1
ATOM 798 O O . PHE A 1 97 ? 7.639 -2.886 19.546 1.00 54.38 97 PHE A O 1
ATOM 805 N N . VAL A 1 98 ? 5.824 -2.054 18.510 1.00 58.62 98 VAL A N 1
ATOM 806 C CA . VAL A 1 98 ? 5.569 -1.013 19.512 1.00 58.62 98 VAL A CA 1
ATOM 807 C C . VAL A 1 98 ? 5.089 -1.767 20.743 1.00 58.62 98 VAL A C 1
ATOM 809 O O . VAL A 1 98 ? 4.114 -2.517 20.664 1.00 58.62 98 VAL A O 1
ATOM 812 N N . THR A 1 99 ? 5.830 -1.676 21.841 1.00 66.38 99 THR A N 1
ATOM 813 C CA . THR A 1 99 ? 5.462 -2.408 23.056 1.00 66.38 99 THR A CA 1
ATOM 814 C C . THR A 1 99 ? 4.093 -1.917 23.535 1.00 66.38 99 THR A C 1
ATOM 816 O O . THR A 1 99 ? 3.763 -0.741 23.368 1.00 66.38 99 THR A O 1
ATOM 819 N N . GLY A 1 100 ? 3.272 -2.786 24.138 1.00 70.19 100 GLY A N 1
ATOM 820 C CA . GLY A 1 100 ? 1.949 -2.385 24.646 1.00 70.19 100 GLY A CA 1
ATOM 821 C C . GLY A 1 100 ? 2.009 -1.148 25.556 1.00 70.19 100 GLY A C 1
ATOM 822 O O . GLY A 1 100 ? 1.126 -0.301 25.500 1.00 70.19 100 GLY A O 1
ATOM 823 N N . LYS A 1 101 ? 3.114 -0.983 26.299 1.00 75.69 101 LYS A N 1
ATOM 824 C CA . LYS A 1 101 ? 3.397 0.187 27.146 1.00 75.69 101 LYS A CA 1
ATOM 825 C C . LYS A 1 101 ? 3.549 1.486 26.355 1.00 75.69 101 LYS A C 1
ATOM 827 O O . LYS A 1 101 ? 3.035 2.517 26.777 1.00 75.69 101 LYS A O 1
ATOM 832 N N . GLU A 1 102 ? 4.233 1.460 25.216 1.00 76.00 102 GLU A N 1
ATOM 833 C CA . GLU A 1 102 ? 4.386 2.638 24.355 1.00 76.00 102 GLU A CA 1
ATOM 834 C C . GLU A 1 102 ? 3.056 3.020 23.699 1.00 76.00 102 GLU A C 1
ATOM 836 O O . GLU A 1 102 ? 2.726 4.205 23.631 1.00 76.00 102 GLU A O 1
ATOM 841 N N . LEU A 1 103 ? 2.267 2.028 23.268 1.00 79.00 103 LEU A N 1
ATOM 842 C CA . LEU A 1 103 ? 0.921 2.265 22.739 1.00 79.00 103 LEU A CA 1
ATOM 843 C C . LEU A 1 103 ? -0.005 2.857 23.800 1.00 79.00 103 LEU A C 1
ATOM 845 O O . LEU A 1 103 ? -0.723 3.810 23.506 1.00 79.00 103 LEU A O 1
ATOM 849 N N . ASP A 1 104 ? 0.026 2.332 25.023 1.00 81.81 104 ASP A N 1
ATOM 850 C CA . ASP A 1 104 ? -0.816 2.836 26.106 1.00 81.81 104 ASP A CA 1
ATOM 851 C C . ASP A 1 104 ? -0.385 4.240 26.552 1.00 81.81 104 ASP A C 1
ATOM 853 O O . ASP A 1 104 ? -1.215 5.139 26.686 1.00 81.81 104 ASP A O 1
ATOM 857 N N . THR A 1 105 ? 0.927 4.482 26.633 1.00 84.88 105 THR A N 1
ATOM 858 C CA . THR A 1 105 ? 1.480 5.820 26.885 1.00 84.88 105 THR A CA 1
ATOM 859 C C . THR A 1 105 ? 1.026 6.806 25.812 1.00 84.88 105 THR A C 1
ATOM 861 O O . THR A 1 105 ? 0.575 7.906 26.134 1.00 84.88 105 THR A O 1
ATOM 864 N N . PHE A 1 106 ? 1.100 6.428 24.532 1.00 86.56 106 PHE A N 1
ATOM 865 C CA . PHE A 1 106 ? 0.637 7.263 23.424 1.00 86.56 106 PHE A CA 1
ATOM 866 C C . PHE A 1 106 ? -0.874 7.512 23.490 1.00 86.56 106 PHE A C 1
ATOM 868 O O . PHE A 1 106 ? -1.322 8.645 23.299 1.00 86.56 106 PHE A O 1
ATOM 875 N N . ARG A 1 107 ? -1.658 6.471 23.794 1.00 83.12 107 ARG A N 1
ATOM 876 C CA . ARG A 1 107 ? -3.113 6.554 23.935 1.00 83.12 107 ARG A CA 1
ATOM 877 C C . ARG A 1 107 ? -3.501 7.581 24.997 1.00 83.12 107 ARG A C 1
ATOM 879 O O . ARG A 1 107 ? -4.267 8.493 24.704 1.00 83.12 107 ARG A O 1
ATOM 886 N N . VAL A 1 108 ? -2.931 7.472 26.195 1.00 82.06 108 VAL A N 1
ATOM 887 C CA . VAL A 1 108 ? -3.264 8.346 27.328 1.00 82.06 108 VAL A CA 1
ATOM 888 C C . VAL A 1 108 ? -2.718 9.761 27.123 1.00 82.06 108 VAL A C 1
ATOM 890 O O . VAL A 1 108 ? -3.454 10.733 27.268 1.00 82.06 108 VAL A O 1
ATOM 893 N N . SER A 1 109 ? -1.447 9.913 26.747 1.00 83.12 109 SER A N 1
ATOM 894 C CA . SER A 1 109 ? -0.802 11.236 26.711 1.00 83.12 109 SER A CA 1
ATOM 895 C C . SER A 1 109 ? -1.115 12.057 25.458 1.00 83.12 109 SER A C 1
ATOM 897 O O . SER A 1 109 ? -1.234 1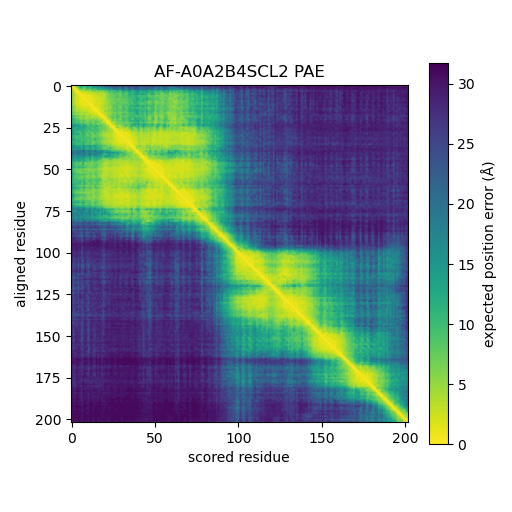3.277 25.546 1.00 83.12 109 SER A O 1
ATOM 899 N N . VAL A 1 110 ? -1.270 11.414 24.297 1.00 86.88 110 VAL A N 1
ATOM 900 C CA . VAL A 1 110 ? -1.425 12.106 23.008 1.00 86.88 110 VAL A CA 1
ATOM 901 C C . VAL A 1 110 ? -2.824 11.903 22.448 1.00 86.88 110 VAL A C 1
ATOM 903 O O . VAL A 1 110 ? -3.518 12.877 22.154 1.00 86.88 110 VAL A O 1
ATOM 906 N N . TRP A 1 111 ? -3.254 10.650 22.294 1.00 85.81 111 TRP A N 1
ATOM 907 C CA . TRP A 1 111 ? -4.486 10.346 21.570 1.00 85.81 111 TRP A CA 1
ATOM 908 C C . TRP A 1 111 ? -5.736 10.797 22.317 1.00 85.81 111 TRP A C 1
ATOM 910 O O . TRP A 1 111 ? -6.632 11.363 21.712 1.00 85.81 111 TRP A O 1
ATOM 920 N N . ASN A 1 112 ? -5.829 10.617 23.625 1.00 88.12 112 ASN A N 1
ATOM 921 C CA . ASN A 1 112 ? -7.035 11.022 24.340 1.00 88.12 112 ASN A CA 1
ATOM 922 C C . ASN A 1 112 ? -7.109 12.538 24.584 1.00 88.12 112 ASN A C 1
ATOM 924 O O . ASN A 1 112 ? -8.198 13.102 24.680 1.00 88.12 112 ASN A O 1
ATOM 928 N N . ASN A 1 113 ? -5.955 13.207 24.625 1.00 87.44 113 ASN A N 1
ATOM 929 C CA . ASN A 1 113 ? -5.843 14.630 24.945 1.00 87.44 113 ASN A CA 1
ATOM 930 C C . ASN A 1 113 ? -5.801 15.552 23.715 1.00 87.44 113 ASN A C 1
ATOM 932 O O . ASN A 1 113 ? -5.834 16.777 23.856 1.00 87.44 113 ASN A O 1
ATOM 936 N N . HIS A 1 114 ? -5.745 15.008 22.495 1.00 87.62 114 HIS A N 1
ATOM 937 C CA . HIS A 1 114 ? -5.764 15.842 21.294 1.00 87.62 114 HIS A CA 1
ATOM 938 C C . HIS A 1 114 ? -7.115 16.539 21.107 1.00 87.62 114 HIS A C 1
ATOM 940 O O . HIS A 1 114 ? -8.166 16.021 21.463 1.00 87.62 114 HIS A O 1
ATOM 946 N N . ARG A 1 115 ? -7.113 17.718 20.484 1.00 87.19 115 ARG A N 1
ATOM 947 C CA . ARG A 1 115 ? -8.352 18.422 20.147 1.00 87.19 115 ARG A CA 1
ATOM 948 C C . ARG A 1 115 ? -8.837 18.012 18.760 1.00 87.19 115 ARG A C 1
ATOM 950 O O . ARG A 1 115 ? -8.162 18.271 17.763 1.00 87.19 115 ARG A O 1
ATOM 957 N N . MET A 1 116 ? -10.032 17.438 18.688 1.00 85.88 116 MET A N 1
ATOM 958 C CA . MET A 1 116 ? -10.700 17.119 17.430 1.00 85.88 116 MET A CA 1
ATOM 959 C C . MET A 1 116 ? -11.273 18.379 16.774 1.00 85.88 116 MET A C 1
ATOM 961 O O . MET A 1 116 ? -11.800 19.279 17.432 1.00 85.88 116 MET A O 1
ATOM 965 N N . ARG A 1 117 ? -11.176 18.445 15.443 1.00 85.75 117 ARG A N 1
ATOM 966 C CA . ARG A 1 117 ? -11.706 19.550 14.636 1.00 85.75 117 ARG A CA 1
ATOM 967 C C . ARG A 1 117 ? -13.176 19.310 14.290 1.00 85.75 117 ARG A C 1
ATOM 969 O O . ARG A 1 117 ? -13.525 18.238 13.803 1.00 85.75 117 ARG A O 1
ATOM 976 N N . LYS A 1 118 ? -13.996 20.360 14.390 1.00 83.88 118 LYS A N 1
ATOM 977 C CA . LYS A 1 118 ? -15.385 20.355 13.913 1.00 83.88 118 LYS A CA 1
ATOM 978 C C . LYS A 1 118 ? -15.468 20.079 12.405 1.00 83.88 118 LYS A C 1
ATOM 980 O O . LYS A 1 118 ? -14.865 20.797 11.600 1.00 83.88 118 LYS A O 1
ATOM 985 N N . GLN A 1 119 ? -16.230 19.056 12.020 1.00 81.38 119 GLN A N 1
ATOM 986 C CA . GLN A 1 119 ? -16.537 18.742 10.621 1.00 81.38 119 GLN A CA 1
ATOM 987 C C . GLN A 1 119 ? -17.885 19.367 10.235 1.00 81.38 119 GLN A C 1
ATOM 989 O O . GLN A 1 119 ? -18.881 19.187 10.928 1.00 81.38 119 GLN A O 1
ATOM 994 N N . LYS A 1 120 ? -17.930 20.123 9.129 1.00 77.88 120 LYS A N 1
ATOM 995 C CA . LYS A 1 120 ? -19.177 20.738 8.643 1.00 77.88 120 LYS A CA 1
ATOM 996 C C . LYS A 1 120 ? -20.134 19.628 8.177 1.00 77.88 120 LYS A C 1
ATOM 998 O O . LYS A 1 120 ? -19.701 18.749 7.438 1.00 77.88 120 LYS A O 1
ATOM 1003 N N . ALA A 1 121 ? -21.403 19.708 8.584 1.00 80.56 121 ALA A N 1
ATOM 1004 C CA . ALA A 1 121 ? -22.484 18.766 8.253 1.00 80.56 121 ALA A CA 1
ATOM 1005 C C . ALA A 1 121 ? -22.449 17.384 8.945 1.00 80.56 121 ALA A C 1
ATOM 1007 O O . ALA A 1 121 ? -23.077 16.450 8.451 1.00 80.56 121 ALA A O 1
ATOM 1008 N N . LYS A 1 122 ? -21.752 17.240 10.081 1.00 79.06 122 LYS A N 1
ATOM 1009 C CA . LYS A 1 122 ? -21.860 16.047 10.937 1.00 79.06 122 LYS A CA 1
ATOM 1010 C C . LYS A 1 122 ? -22.192 16.431 12.375 1.00 79.06 122 LYS A C 1
ATOM 1012 O O . LYS A 1 122 ? -21.547 17.319 12.926 1.00 79.06 122 LYS A O 1
ATOM 1017 N N . GLU A 1 123 ? -23.133 15.705 12.968 1.00 77.94 123 GLU A N 1
ATOM 1018 C CA . GLU A 1 123 ? -23.483 15.747 14.394 1.00 77.94 123 GLU A CA 1
ATOM 1019 C C . GLU A 1 123 ? -22.466 14.910 15.194 1.00 77.94 123 GLU A C 1
ATOM 1021 O O . GLU A 1 123 ? -22.778 13.843 15.715 1.00 77.94 123 GLU A O 1
ATOM 1026 N N . LEU A 1 124 ? -21.195 15.324 15.189 1.00 79.88 124 LEU A N 1
ATOM 1027 C CA . LEU A 1 124 ? -20.138 14.694 15.987 1.00 79.88 124 LEU A CA 1
ATOM 1028 C C . LEU A 1 124 ? -19.656 15.675 17.059 1.00 79.88 124 LEU A C 1
ATOM 1030 O O . LEU A 1 124 ? -19.488 16.857 16.739 1.00 79.88 124 LEU A O 1
ATOM 1034 N N . PRO A 1 125 ? -19.380 15.204 18.290 1.00 79.94 125 PRO A N 1
ATOM 1035 C CA . PRO A 1 125 ? -18.888 16.065 19.355 1.00 79.94 125 PRO A CA 1
ATOM 1036 C C . PRO A 1 125 ? -17.506 16.620 18.988 1.00 79.94 125 PRO A C 1
ATOM 1038 O O . PRO A 1 125 ? -16.608 15.888 18.562 1.00 79.94 125 PRO A O 1
ATOM 1041 N N . ASP A 1 126 ? -17.336 17.932 19.127 1.00 83.25 126 ASP A N 1
ATOM 1042 C CA . ASP A 1 126 ? -16.093 18.641 18.856 1.00 83.25 126 ASP A CA 1
ATOM 1043 C C . ASP A 1 126 ? -15.373 19.003 20.157 1.00 83.25 126 ASP A C 1
ATOM 1045 O O . ASP A 1 126 ? -15.942 19.588 21.069 1.00 83.25 126 ASP A O 1
ATOM 1049 N N . GLY A 1 127 ? -14.087 18.675 20.268 1.00 86.69 127 GLY A N 1
ATOM 1050 C CA . GLY A 1 127 ? -13.350 18.905 21.509 1.00 86.69 127 GLY A CA 1
ATOM 1051 C C . GLY A 1 127 ? -12.286 17.857 21.774 1.00 86.69 127 GLY A C 1
ATOM 1052 O O . GLY A 1 127 ? -11.815 17.188 20.857 1.00 86.69 127 GLY A O 1
ATOM 1053 N N . VAL A 1 128 ? -11.872 17.760 23.033 1.00 90.38 128 VAL A N 1
ATOM 1054 C CA . VAL A 1 128 ? -10.875 16.785 23.484 1.00 90.38 128 VAL A CA 1
ATOM 1055 C C . VAL A 1 128 ? -11.591 15.477 23.843 1.00 90.38 128 VAL A C 1
ATOM 1057 O O . VAL A 1 128 ? -12.494 15.535 24.678 1.00 90.38 128 VAL A O 1
ATOM 1060 N N . PRO A 1 129 ? -11.228 14.320 23.252 1.00 90.25 129 PRO A N 1
ATOM 1061 C CA . PRO A 1 129 ? -11.872 13.034 23.518 1.00 90.25 129 PRO A CA 1
ATOM 1062 C C . PRO A 1 129 ? -11.993 12.694 25.003 1.00 90.25 129 PRO A C 1
ATOM 1064 O O . PRO A 1 129 ? -13.077 12.323 25.439 1.00 90.25 129 PRO A O 1
ATOM 1067 N N . GLU A 1 130 ? -10.926 12.880 25.787 1.00 90.56 130 GLU A N 1
ATOM 1068 C CA . GLU A 1 130 ? -10.946 12.619 27.234 1.00 90.56 130 GLU A CA 1
ATOM 1069 C C . GLU A 1 130 ? -12.017 13.469 27.941 1.00 90.56 130 GLU A C 1
ATOM 1071 O O . GLU A 1 130 ? -12.802 12.969 28.741 1.00 90.56 130 GLU A O 1
ATOM 1076 N N . HIS A 1 131 ? -12.122 14.753 27.588 1.00 90.19 131 HIS A N 1
ATOM 1077 C CA . HIS A 1 131 ? -13.113 15.661 28.169 1.00 90.19 131 HIS A CA 1
ATOM 1078 C C . HIS A 1 131 ? -14.548 15.317 27.735 1.00 90.19 131 HIS A C 1
ATOM 1080 O O . HIS A 1 131 ? -15.473 15.418 28.537 1.00 90.19 131 HIS A O 1
ATOM 1086 N N . ILE A 1 132 ? -14.736 14.879 26.487 1.00 89.12 132 ILE A N 1
ATOM 1087 C CA . ILE A 1 132 ? -16.037 14.415 25.979 1.00 89.12 132 ILE A CA 1
ATOM 1088 C C . ILE A 1 132 ? -16.476 13.143 26.714 1.00 89.12 132 ILE A C 1
ATOM 1090 O O . ILE A 1 132 ? -17.648 13.013 27.053 1.00 89.12 132 ILE A O 1
ATOM 1094 N N . TYR A 1 133 ? -15.544 12.227 26.986 1.00 85.44 133 TYR A N 1
ATOM 1095 C CA . TYR A 1 133 ? -15.825 10.993 27.716 1.00 85.44 133 TYR A CA 1
ATOM 1096 C C . TYR A 1 133 ? -16.187 11.251 29.184 1.00 85.44 133 TYR A C 1
ATOM 1098 O O . TYR A 1 133 ? -17.137 10.659 29.690 1.00 85.44 133 TYR A O 1
ATOM 1106 N N . MET A 1 134 ? -15.463 12.150 29.858 1.00 87.38 134 MET A N 1
ATOM 1107 C CA . MET A 1 134 ? -15.711 12.472 31.269 1.00 87.38 134 MET A CA 1
ATOM 1108 C C . MET A 1 134 ? -16.977 13.314 31.475 1.00 87.38 134 MET A C 1
ATOM 1110 O O . MET A 1 134 ? -17.655 13.161 32.489 1.00 87.38 134 MET A O 1
ATOM 1114 N N . TYR A 1 135 ? -17.315 14.183 30.515 1.00 87.94 135 TYR A N 1
ATOM 1115 C CA . TYR A 1 135 ? -18.442 15.117 30.619 1.00 87.94 135 TYR A CA 1
ATOM 1116 C C . TYR A 1 135 ? -19.341 15.083 29.374 1.00 87.94 135 TYR A C 1
ATOM 1118 O O . TYR A 1 135 ? -19.498 16.105 28.694 1.00 87.94 135 TYR A O 1
ATOM 1126 N N . PRO A 1 136 ? -19.964 13.934 29.055 1.00 86.69 136 PRO A N 1
ATOM 1127 C CA . PRO A 1 136 ? -20.765 13.782 27.843 1.00 86.69 136 PRO A CA 1
ATOM 1128 C C . PRO A 1 136 ? -21.959 14.745 27.803 1.00 86.69 136 PRO A C 1
ATOM 1130 O O . PRO A 1 136 ? -22.329 15.213 26.727 1.00 86.69 136 PRO A O 1
ATOM 1133 N N . GLN A 1 137 ? -22.505 15.130 28.962 1.00 86.12 137 GLN A N 1
ATOM 1134 C CA . GLN A 1 137 ? -23.659 16.031 29.076 1.00 86.12 137 GLN A CA 1
ATOM 1135 C C . GLN A 1 137 ? -23.377 17.417 28.480 1.00 86.12 137 GLN A C 1
ATOM 1137 O O . GLN A 1 137 ? -24.255 18.016 27.864 1.00 86.12 137 GLN A O 1
ATOM 1142 N N . ASN A 1 138 ? -22.135 17.903 28.585 1.00 86.25 138 ASN A N 1
ATOM 1143 C CA . ASN A 1 138 ? -21.728 19.201 28.034 1.00 86.25 138 ASN A CA 1
ATOM 1144 C C . ASN A 1 138 ? -21.719 19.222 26.497 1.00 86.25 138 ASN A C 1
ATOM 1146 O O . ASN A 1 138 ? -21.694 20.294 25.896 1.00 86.25 138 ASN A O 1
ATOM 1150 N N . TYR A 1 139 ? -21.742 18.047 25.866 1.00 83.44 139 TYR A N 1
ATOM 1151 C CA . TYR A 1 139 ? -21.740 17.864 24.416 1.00 83.44 139 TYR A CA 1
ATOM 1152 C C . TYR A 1 139 ? -23.077 17.318 23.892 1.00 83.44 139 TYR A C 1
ATOM 1154 O O . TYR A 1 139 ? -23.142 16.859 22.755 1.00 83.44 139 TYR A O 1
ATOM 1162 N N . GLY A 1 140 ? -24.136 17.347 24.713 1.00 81.94 140 GLY A N 1
ATOM 1163 C CA . GLY A 1 140 ? -25.448 16.789 24.365 1.00 81.94 140 GLY A CA 1
ATOM 1164 C C . GLY A 1 140 ? -25.502 15.258 24.400 1.00 81.94 140 GLY A C 1
ATOM 1165 O O . GLY A 1 140 ? -26.414 14.665 23.836 1.00 81.94 140 GLY A O 1
ATOM 1166 N N . GLY A 1 141 ? -24.519 14.609 25.030 1.00 81.19 141 GLY A N 1
ATOM 1167 C CA . GLY A 1 141 ? -24.496 13.166 25.225 1.00 81.19 141 GLY A CA 1
ATOM 1168 C C . GLY A 1 141 ? -25.437 12.741 26.349 1.00 81.19 141 GLY A C 1
ATOM 1169 O O . GLY A 1 141 ? -25.288 13.168 27.495 1.00 81.19 141 GLY A O 1
ATOM 1170 N N . GLU A 1 142 ? -26.375 11.858 26.026 1.00 79.25 142 GLU A N 1
ATOM 1171 C CA . GLU A 1 142 ? -27.259 11.208 26.990 1.00 79.25 142 GLU A CA 1
ATOM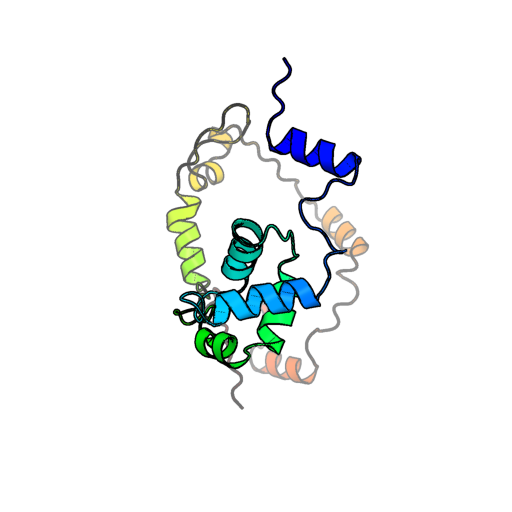 1172 C C . GLU A 1 142 ? -26.757 9.797 27.319 1.00 79.25 142 GLU A C 1
ATOM 1174 O O . GLU A 1 142 ? -26.073 9.142 26.526 1.00 79.25 142 GLU A O 1
ATOM 1179 N N . LYS A 1 143 ? -27.082 9.305 28.519 1.00 76.94 143 LYS A N 1
ATOM 1180 C CA . LYS A 1 143 ? -26.717 7.948 28.932 1.00 76.94 143 LYS A CA 1
ATOM 1181 C C . LYS A 1 143 ? -27.610 6.939 28.204 1.00 76.94 143 LYS A C 1
ATOM 1183 O O . LYS A 1 143 ? -28.651 6.551 28.716 1.00 76.94 143 LYS A O 1
ATOM 1188 N N . CYS A 1 144 ? -27.158 6.458 27.051 1.00 76.00 144 CYS A N 1
ATOM 1189 C CA . CYS A 1 144 ? -27.842 5.421 26.268 1.00 76.00 144 CYS A CA 1
ATOM 1190 C C . CYS A 1 144 ? -27.524 3.984 26.731 1.00 76.00 144 CYS A C 1
ATOM 1192 O O . CYS A 1 144 ? -27.730 3.031 25.983 1.00 76.00 144 CYS A O 1
ATOM 1194 N N . GLY A 1 145 ? -26.959 3.813 27.931 1.00 77.44 145 GLY A N 1
ATOM 1195 C CA . GLY A 1 145 ? -26.621 2.492 28.457 1.00 77.44 145 GLY A CA 1
ATOM 1196 C C . GLY A 1 145 ? -27.886 1.693 28.753 1.00 77.44 145 GLY A C 1
ATOM 1197 O O . GLY A 1 145 ? -28.676 2.095 29.604 1.00 77.44 145 GLY A O 1
ATOM 1198 N N . LEU A 1 146 ? -28.061 0.563 28.071 1.00 77.69 146 LEU A N 1
ATOM 1199 C CA . LEU A 1 146 ? -29.119 -0.393 28.381 1.00 77.69 146 LEU A CA 1
ATOM 1200 C C . LEU A 1 146 ? -28.807 -1.036 29.737 1.00 77.69 146 LEU A C 1
ATOM 1202 O O . LEU A 1 146 ? -27.722 -1.583 29.935 1.00 77.69 146 LEU A O 1
ATOM 1206 N N . THR A 1 147 ? -29.737 -0.954 30.686 1.00 79.38 147 THR A N 1
ATOM 1207 C CA . THR A 1 147 ? -29.616 -1.664 31.961 1.00 79.38 147 THR A CA 1
ATOM 1208 C C . THR A 1 147 ? -29.860 -3.141 31.703 1.00 79.38 147 THR A C 1
ATOM 1210 O O . THR A 1 147 ? -30.998 -3.547 31.471 1.00 79.38 147 THR A O 1
ATOM 1213 N N . VAL A 1 148 ? -28.790 -3.929 31.704 1.00 84.75 148 VAL A N 1
ATOM 1214 C CA . VAL A 1 148 ? -28.894 -5.374 31.530 1.00 84.75 148 VAL A CA 1
ATOM 1215 C C . VAL A 1 148 ? -29.438 -5.975 32.821 1.00 84.75 148 VAL A C 1
ATOM 1217 O O . VAL A 1 148 ? -28.857 -5.796 33.892 1.00 84.75 148 VAL A O 1
ATOM 1220 N N . THR A 1 149 ? -30.578 -6.649 32.720 1.00 91.00 149 THR A N 1
ATOM 1221 C CA . THR A 1 149 ? -31.162 -7.401 33.835 1.00 91.00 149 THR A CA 1
ATOM 1222 C C . THR A 1 149 ? -30.533 -8.788 33.931 1.00 91.00 149 THR A C 1
ATOM 1224 O O . THR A 1 149 ? -30.091 -9.355 32.932 1.00 91.00 149 THR A O 1
ATOM 1227 N N . GLU A 1 150 ? -30.523 -9.364 35.131 1.00 86.19 150 GLU A N 1
ATOM 1228 C CA . GLU A 1 150 ? -29.999 -10.718 35.365 1.00 86.19 150 GLU A CA 1
ATOM 1229 C C . GLU A 1 150 ? -30.734 -11.777 34.525 1.00 86.19 150 GLU A C 1
ATOM 1231 O O . GLU A 1 150 ? -30.120 -12.704 34.009 1.00 86.19 150 GLU A O 1
ATOM 1236 N N . GLN A 1 151 ? -32.029 -11.570 34.275 1.00 88.56 151 GLN A N 1
ATOM 1237 C CA . GLN A 1 151 ? -32.832 -12.427 33.399 1.00 88.56 151 GLN A CA 1
ATOM 1238 C C . GLN A 1 151 ? -32.349 -12.399 31.943 1.00 88.56 151 GLN A C 1
ATOM 1240 O O . GLN A 1 151 ? -32.254 -13.446 31.315 1.00 88.56 151 GLN A O 1
ATOM 1245 N N . GLN A 1 152 ? -31.984 -11.226 31.416 1.00 88.50 152 GLN A N 1
ATOM 1246 C CA . GLN A 1 152 ? -31.437 -11.106 30.058 1.00 88.50 152 GLN A CA 1
ATOM 1247 C C . GLN A 1 152 ? -30.051 -11.745 29.938 1.00 88.50 152 GLN A C 1
ATOM 1249 O O . GLN A 1 152 ? -29.718 -12.292 28.886 1.00 88.50 152 GLN A O 1
ATOM 1254 N N . LEU A 1 153 ? -29.240 -11.687 31.001 1.00 87.00 153 LEU A N 1
ATOM 1255 C CA . LEU A 1 153 ? -27.959 -12.395 31.048 1.00 87.00 153 LEU A CA 1
ATOM 1256 C C . LEU A 1 153 ? -28.175 -13.905 31.006 1.00 87.00 153 LEU A C 1
ATOM 1258 O O . LEU A 1 153 ? -27.518 -14.573 30.214 1.00 87.00 153 LEU A O 1
ATOM 1262 N N . GLN A 1 154 ? -29.118 -14.415 31.800 1.00 86.56 154 GLN A N 1
ATOM 1263 C CA . GLN A 1 154 ? -29.455 -15.834 31.840 1.00 86.56 154 GLN A CA 1
ATOM 1264 C C . GLN A 1 154 ? -29.986 -16.331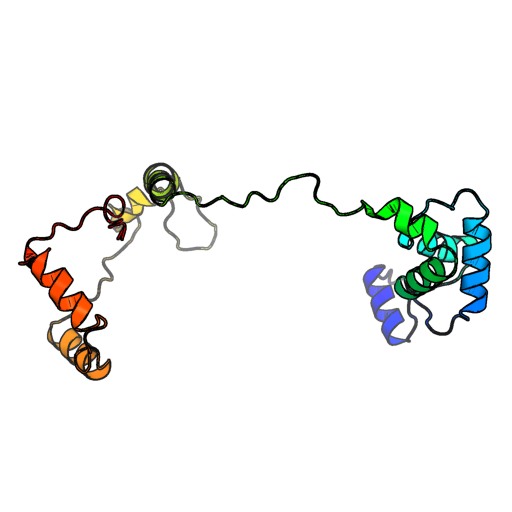 30.489 1.00 86.56 154 GLN A C 1
ATOM 1266 O O . GLN A 1 154 ? -29.473 -17.306 29.951 1.00 86.56 154 GLN A O 1
ATOM 1271 N N . GLU A 1 155 ? -30.934 -15.609 29.888 1.00 88.00 155 GLU A N 1
ATOM 1272 C CA . GLU A 1 155 ? -31.478 -15.927 28.561 1.00 88.00 155 GLU A CA 1
ATOM 1273 C C . GLU A 1 155 ? -30.378 -15.929 27.487 1.00 88.00 155 GLU A C 1
ATOM 1275 O O . GLU A 1 155 ? -30.286 -16.843 26.669 1.00 88.00 155 GLU A O 1
ATOM 1280 N N . THR A 1 156 ? -29.481 -14.938 27.513 1.00 87.38 156 THR A N 1
ATOM 1281 C CA . THR A 1 156 ? -28.344 -14.881 26.581 1.00 87.38 156 THR A CA 1
ATOM 1282 C C . THR A 1 156 ? -27.372 -16.036 26.817 1.00 87.38 156 THR A C 1
ATOM 1284 O O . THR A 1 156 ? -26.838 -16.593 25.859 1.00 87.38 156 THR A O 1
ATOM 1287 N N . ALA A 1 157 ? -27.121 -16.405 28.072 1.00 85.38 157 ALA A N 1
ATOM 1288 C CA . ALA A 1 157 ? -26.216 -17.488 28.437 1.00 85.38 157 ALA A CA 1
ATOM 1289 C C . ALA A 1 157 ? -26.745 -18.856 27.971 1.00 85.38 157 ALA A C 1
ATOM 1291 O O . ALA A 1 157 ? -25.981 -19.647 27.418 1.00 85.38 157 ALA A O 1
ATOM 1292 N N . GLU A 1 158 ? -28.051 -19.090 28.111 1.00 86.81 158 GLU A N 1
ATOM 1293 C CA . GLU A 1 158 ? -28.741 -20.282 27.607 1.00 86.81 158 GLU A CA 1
ATOM 1294 C C . G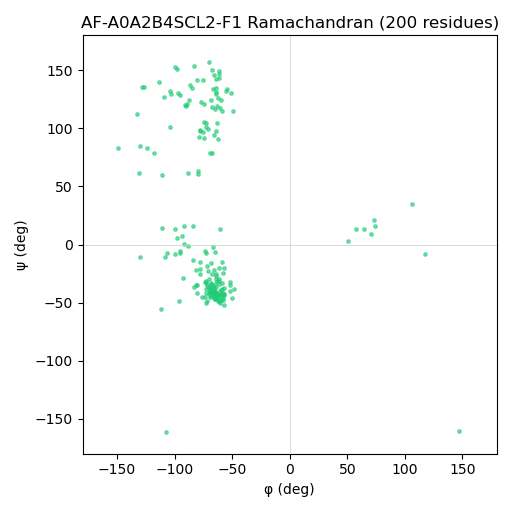LU A 1 158 ? -28.739 -20.331 26.071 1.00 86.81 158 GLU A C 1
ATOM 1296 O O . GLU A 1 158 ? -28.372 -21.347 25.486 1.00 86.81 158 GLU A O 1
ATOM 1301 N N . LEU A 1 159 ? -29.057 -19.218 25.397 1.00 87.38 159 LEU A N 1
ATOM 1302 C CA . LEU A 1 159 ? -29.057 -19.140 23.929 1.00 87.38 159 LEU A CA 1
ATOM 1303 C C . LEU A 1 159 ? -27.661 -19.270 23.312 1.00 87.38 159 LEU A C 1
ATOM 1305 O O . LEU A 1 159 ? -27.504 -19.843 22.234 1.00 87.38 159 LEU A O 1
ATOM 1309 N N . SER A 1 160 ? -26.650 -18.691 23.959 1.00 84.56 160 SER A N 1
ATOM 1310 C CA . SER A 1 160 ? -25.266 -18.731 23.480 1.00 84.56 160 SER A CA 1
ATOM 1311 C C . SER A 1 160 ? -24.580 -20.067 23.756 1.00 84.56 160 SER A C 1
ATOM 1313 O O . SER A 1 160 ? -23.524 -20.322 23.179 1.00 84.56 160 SER A O 1
ATOM 1315 N N . GLY A 1 161 ? -25.151 -20.904 24.632 1.00 78.81 161 GLY A N 1
ATOM 1316 C CA . GLY A 1 161 ? -24.552 -22.169 25.053 1.00 78.81 161 GLY A CA 1
ATOM 1317 C C . GLY A 1 161 ? -23.242 -21.995 25.826 1.00 78.81 161 GLY A C 1
ATOM 1318 O O . GLY A 1 161 ? -22.519 -22.962 26.017 1.00 78.81 161 GLY A O 1
ATOM 1319 N N . VAL A 1 162 ? -22.912 -20.780 26.286 1.00 78.88 162 VAL A N 1
ATOM 1320 C CA . VAL A 1 162 ? -21.643 -20.490 26.985 1.00 78.88 162 VAL A CA 1
ATOM 1321 C C . VAL A 1 162 ? -21.535 -21.254 28.310 1.00 78.88 162 VAL A C 1
ATOM 1323 O O . VAL A 1 162 ? -20.429 -21.533 28.771 1.00 78.88 162 VAL A O 1
ATOM 1326 N N . LEU A 1 163 ? -22.672 -21.622 28.908 1.00 70.81 163 LEU A N 1
ATOM 1327 C CA . LEU A 1 163 ? -22.734 -22.414 30.139 1.00 70.81 163 LEU A CA 1
ATOM 1328 C C . LEU A 1 163 ? -22.563 -23.922 29.899 1.00 70.81 163 LEU A C 1
ATOM 1330 O O . LEU A 1 163 ? -22.176 -24.645 30.816 1.00 70.81 163 LEU A O 1
ATOM 1334 N N . GLU A 1 164 ? -22.828 -24.408 28.686 1.00 70.38 164 GLU A N 1
ATOM 1335 C CA . GLU A 1 164 ? -22.740 -25.825 28.348 1.00 70.38 164 GLU A CA 1
ATOM 1336 C C . GLU A 1 164 ? -21.462 -26.087 27.549 1.00 70.38 164 GLU A C 1
ATOM 1338 O O . GLU A 1 164 ? -21.390 -25.862 26.345 1.00 70.38 164 GLU A O 1
ATOM 1343 N N . GLY A 1 165 ? -20.435 -26.608 28.223 1.00 62.78 165 GLY A N 1
ATOM 1344 C CA . GLY A 1 165 ? -19.264 -27.149 27.532 1.00 62.78 165 GLY A CA 1
ATOM 1345 C C . GLY A 1 165 ? -17.996 -26.310 27.597 1.00 62.78 165 GLY A C 1
ATOM 1346 O O . GLY A 1 165 ? -17.180 -26.381 26.678 1.00 62.78 165 GLY A O 1
ATOM 1347 N N . THR A 1 166 ? -17.726 -25.618 28.705 1.00 56.72 166 THR A N 1
ATOM 1348 C CA . THR A 1 166 ? -16.323 -25.356 29.045 1.00 56.72 166 THR A CA 1
ATOM 1349 C C . THR A 1 166 ? -15.680 -26.687 29.439 1.00 56.72 166 THR A C 1
ATOM 1351 O O . THR A 1 166 ? -15.525 -27.000 30.618 1.00 56.72 166 THR A O 1
ATOM 1354 N N . SER A 1 167 ? -15.328 -27.514 28.450 1.00 57.59 167 SER A N 1
ATOM 1355 C CA . SER A 1 167 ? -14.214 -28.434 28.642 1.00 57.59 167 SER A CA 1
ATOM 1356 C C . SER A 1 167 ? -13.060 -27.585 29.148 1.00 57.59 167 SER A C 1
ATOM 1358 O O . SER A 1 167 ? -12.796 -26.537 28.550 1.00 57.59 167 SER A O 1
ATOM 1360 N N . ASP A 1 168 ? -12.404 -27.990 30.234 1.00 65.44 168 ASP A N 1
ATOM 1361 C CA . ASP A 1 168 ? -11.158 -27.344 30.619 1.00 65.44 168 ASP A CA 1
ATOM 1362 C C . ASP A 1 168 ? -10.273 -27.277 29.382 1.00 65.44 168 ASP A C 1
ATOM 1364 O O . ASP A 1 168 ? -9.851 -28.297 28.839 1.00 65.44 168 ASP A O 1
ATOM 1368 N N . TYR A 1 169 ? -9.994 -26.061 28.923 1.00 68.75 169 TYR A N 1
ATOM 1369 C CA . TYR A 1 169 ? -9.044 -25.835 27.840 1.00 68.75 169 TYR A CA 1
ATOM 1370 C C . TYR A 1 169 ? -7.616 -26.237 28.261 1.00 68.75 169 TYR A C 1
ATOM 1372 O O . TYR A 1 169 ? -6.696 -26.209 27.447 1.00 68.75 169 TYR A O 1
ATOM 1380 N N . LEU A 1 170 ? -7.433 -26.595 29.538 1.00 73.50 170 LEU A N 1
ATOM 1381 C CA . LEU A 1 170 ? -6.197 -27.062 30.137 1.00 73.50 170 LEU A CA 1
ATOM 1382 C C . LEU A 1 170 ? -6.169 -28.590 30.183 1.00 73.50 170 LEU A C 1
ATOM 1384 O O . LEU A 1 170 ? -7.073 -29.244 30.698 1.00 73.50 170 LEU A O 1
ATOM 1388 N N . GLU A 1 171 ? -5.070 -29.162 29.706 1.00 79.62 171 GLU A N 1
ATOM 1389 C CA . GLU A 1 171 ? -4.796 -30.587 29.845 1.00 79.62 171 GLU A CA 1
ATOM 1390 C C . GLU A 1 171 ? -4.694 -30.982 31.334 1.00 79.62 171 GLU A C 1
ATOM 1392 O O . GLU A 1 171 ? -4.156 -30.237 32.155 1.00 79.62 171 GLU A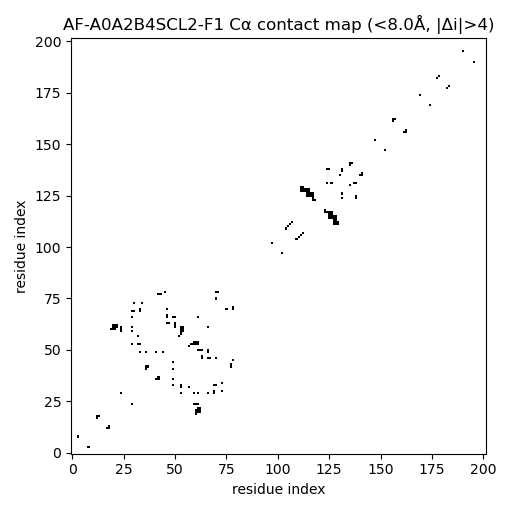 O 1
ATOM 1397 N N . ALA A 1 172 ? -5.172 -32.173 31.711 1.00 78.25 172 ALA A N 1
ATOM 1398 C CA . ALA A 1 172 ? -5.259 -32.601 33.118 1.00 78.25 172 ALA A CA 1
ATOM 1399 C C . ALA A 1 172 ? -3.901 -32.674 33.855 1.00 78.25 172 ALA A C 1
ATOM 1401 O O . ALA A 1 172 ? -3.850 -32.691 35.090 1.00 78.25 172 ALA A O 1
ATOM 1402 N N . GLY A 1 173 ? -2.791 -32.768 33.115 1.00 80.00 173 GLY A N 1
ATOM 1403 C CA . GLY A 1 173 ? -1.440 -32.620 33.663 1.00 80.00 173 GLY A CA 1
ATOM 1404 C C . GLY A 1 173 ? -1.132 -31.167 34.025 1.00 80.00 173 GLY A C 1
ATOM 1405 O O . GLY A 1 173 ? -0.776 -30.881 35.167 1.00 80.00 173 GLY A O 1
ATOM 1406 N N . LEU A 1 174 ? -1.376 -30.257 33.079 1.00 78.25 174 LEU A N 1
ATOM 1407 C CA . LEU A 1 174 ? -1.163 -28.818 33.225 1.00 78.25 174 LEU A CA 1
ATOM 1408 C C . LEU A 1 174 ? -2.032 -28.224 34.340 1.00 78.25 174 LEU A C 1
ATOM 1410 O O . LEU A 1 174 ? -1.535 -27.474 35.174 1.00 78.25 174 LEU A O 1
ATOM 1414 N N . ARG A 1 175 ? -3.306 -28.628 34.429 1.00 78.75 175 ARG A N 1
ATOM 1415 C CA . ARG A 1 175 ? -4.215 -28.179 35.496 1.00 78.75 175 ARG A CA 1
ATOM 1416 C C . ARG A 1 175 ? -3.672 -28.504 36.895 1.00 78.75 175 ARG A C 1
ATOM 1418 O O . ARG A 1 175 ? -3.658 -27.635 37.760 1.00 78.75 175 ARG A O 1
ATOM 1425 N N . ARG A 1 176 ? -3.133 -29.714 37.095 1.00 79.69 176 ARG A N 1
ATOM 1426 C CA . ARG A 1 176 ? -2.507 -30.131 38.368 1.00 79.69 176 ARG A CA 1
ATOM 1427 C C . ARG A 1 176 ? -1.216 -29.382 38.690 1.00 79.69 176 ARG A C 1
ATOM 1429 O O . ARG A 1 176 ? -0.809 -29.325 39.849 1.00 79.69 176 ARG A O 1
ATOM 1436 N N . GLU A 1 177 ? -0.510 -28.874 37.689 1.00 78.69 177 GLU A N 1
ATOM 1437 C CA . GLU A 1 177 ? 0.641 -27.992 37.905 1.00 78.69 177 GLU A CA 1
ATOM 1438 C C . GLU A 1 177 ? 0.189 -26.585 38.283 1.00 78.69 177 GLU A C 1
ATOM 1440 O O . GLU A 1 177 ? 0.671 -26.049 39.279 1.00 78.69 177 GLU A O 1
ATOM 1445 N N . CYS A 1 178 ? -0.802 -26.030 37.584 1.00 72.38 178 CYS A N 1
ATOM 1446 C CA . CYS A 1 178 ? -1.387 -24.736 37.923 1.00 72.38 178 CYS A CA 1
ATOM 1447 C C . CYS A 1 178 ? -1.946 -24.713 39.354 1.00 72.38 178 CYS A C 1
ATOM 1449 O O . CYS A 1 178 ? -1.597 -23.818 40.114 1.00 72.38 178 CYS A O 1
ATOM 1451 N N . GLU A 1 179 ? -2.720 -25.726 39.756 1.00 76.62 179 GLU A N 1
ATOM 1452 C CA . GLU A 1 179 ? -3.300 -25.836 41.108 1.00 76.62 179 GLU A CA 1
ATOM 1453 C C . GLU A 1 179 ? -2.234 -25.989 42.210 1.00 76.62 179 GLU A C 1
ATOM 1455 O O . GLU A 1 179 ? -2.450 -25.581 43.349 1.00 76.62 179 GLU A O 1
ATOM 1460 N N . ARG A 1 180 ? -1.053 -26.540 41.888 1.00 78.19 180 ARG A N 1
ATOM 1461 C CA . ARG A 1 180 ? 0.082 -26.603 42.829 1.00 78.19 180 ARG A CA 1
ATOM 1462 C C . ARG A 1 180 ? 0.731 -25.241 43.058 1.00 78.19 180 ARG A C 1
ATOM 1464 O O . ARG A 1 180 ? 1.230 -24.993 44.152 1.00 78.19 180 ARG A O 1
ATOM 1471 N N . HIS A 1 181 ? 0.770 -24.397 42.031 1.00 73.69 181 HIS A N 1
ATOM 1472 C CA . HIS A 1 181 ? 1.433 -23.094 42.085 1.00 73.69 181 HIS A CA 1
ATOM 1473 C C . HIS A 1 181 ? 0.490 -21.952 42.481 1.00 73.69 181 HIS A C 1
ATOM 1475 O O . HIS A 1 181 ? 0.943 -20.983 43.085 1.00 73.69 181 HIS A O 1
ATOM 1481 N N . ILE A 1 182 ? -0.802 -22.072 42.172 1.00 69.69 182 ILE A N 1
ATOM 1482 C CA . ILE A 1 182 ? -1.845 -21.085 42.463 1.00 69.69 182 ILE A CA 1
ATOM 1483 C C . ILE A 1 182 ? -3.008 -21.827 43.141 1.00 69.69 182 ILE A C 1
ATOM 1485 O O . ILE A 1 182 ? -3.934 -22.272 42.462 1.00 69.69 182 ILE A O 1
ATOM 1489 N N . PRO A 1 183 ? -2.945 -22.022 44.469 1.00 63.19 183 PRO A N 1
ATOM 1490 C CA . PRO A 1 183 ? -3.957 -22.782 45.198 1.00 63.19 183 PRO A CA 1
ATOM 1491 C C . PRO A 1 183 ? -5.308 -22.056 45.313 1.00 63.19 183 PRO A C 1
ATOM 1493 O O . PRO A 1 183 ? -6.320 -22.731 45.476 1.00 63.19 183 PRO A O 1
ATOM 1496 N N . ASP A 1 184 ? -5.347 -20.720 45.194 1.00 63.66 184 ASP A N 1
ATOM 1497 C CA . ASP A 1 184 ? -6.595 -19.948 45.120 1.00 63.66 184 ASP A CA 1
ATOM 1498 C C . ASP A 1 184 ? -6.547 -18.929 43.972 1.00 63.66 184 ASP A C 1
ATOM 1500 O O . ASP A 1 184 ? -5.763 -17.979 43.970 1.00 63.66 184 ASP A O 1
ATOM 1504 N N . THR A 1 185 ? -7.374 -19.151 42.951 1.00 60.00 185 THR A N 1
ATOM 1505 C CA . THR A 1 185 ? -7.481 -18.279 41.770 1.00 60.00 185 THR A CA 1
ATOM 1506 C C . THR A 1 185 ? -8.169 -16.948 42.069 1.00 60.00 185 THR A C 1
ATOM 1508 O O . THR A 1 185 ? -8.028 -16.016 41.280 1.00 60.00 185 THR A O 1
ATOM 1511 N N . ASN A 1 186 ? -8.912 -16.848 43.178 1.00 61.22 186 ASN A N 1
ATOM 1512 C CA . ASN A 1 186 ? -9.639 -15.628 43.535 1.00 61.22 186 ASN A CA 1
ATOM 1513 C C . ASN A 1 186 ? -8.732 -14.549 44.143 1.00 61.22 186 ASN A C 1
ATOM 1515 O O . ASN A 1 186 ? -9.076 -13.370 44.084 1.00 61.22 186 ASN A O 1
ATOM 1519 N N . ASP A 1 187 ? -7.566 -14.941 44.664 1.00 57.31 187 ASP A N 1
ATOM 1520 C CA . ASP A 1 187 ? -6.588 -14.040 45.288 1.00 57.31 187 ASP A CA 1
ATOM 1521 C C . ASP A 1 187 ? -5.533 -13.516 44.296 1.00 57.31 187 ASP A C 1
ATOM 1523 O O . ASP A 1 187 ? -4.631 -12.758 44.662 1.00 57.31 187 ASP A O 1
ATOM 1527 N N . VAL A 1 188 ? -5.620 -13.908 43.020 1.00 59.38 188 VAL A N 1
ATOM 1528 C CA . VAL A 1 188 ? -4.705 -13.429 41.980 1.00 59.38 188 VAL A CA 1
ATOM 1529 C C . VAL A 1 188 ? -5.125 -12.019 41.570 1.00 59.38 188 VAL A C 1
ATOM 1531 O O . VAL A 1 188 ? -6.029 -11.831 40.753 1.00 59.38 188 VAL A O 1
ATOM 1534 N N . GLU A 1 189 ? -4.449 -11.006 42.116 1.00 55.06 189 GLU A N 1
ATOM 1535 C CA . GLU A 1 189 ? -4.571 -9.639 41.612 1.00 55.06 189 GLU A CA 1
ATOM 1536 C C . GLU A 1 189 ? -4.263 -9.618 40.107 1.00 55.06 189 GLU A C 1
ATOM 1538 O O . GLU A 1 189 ? -3.282 -10.208 39.643 1.00 55.06 189 GLU A O 1
ATOM 1543 N N . GLN A 1 190 ? -5.110 -8.937 39.326 1.00 45.00 190 GLN A N 1
ATOM 1544 C CA . GLN A 1 190 ? -4.906 -8.757 37.889 1.00 45.00 190 GLN A CA 1
ATOM 1545 C C . GLN A 1 190 ? -3.609 -7.975 37.658 1.00 45.00 190 GLN A C 1
ATOM 1547 O O . GLN A 1 190 ? -3.595 -6.744 37.623 1.00 45.00 190 GLN A O 1
ATOM 1552 N N . CYS A 1 191 ? -2.499 -8.693 37.503 1.00 43.00 191 CYS A N 1
ATOM 1553 C CA . CYS A 1 191 ? -1.226 -8.082 37.177 1.00 43.00 191 CYS A CA 1
ATOM 1554 C C . CYS A 1 191 ? -1.359 -7.410 35.806 1.00 43.00 191 CYS A C 1
ATOM 1556 O O . CYS A 1 191 ? -1.787 -8.022 34.823 1.00 43.00 191 CYS A O 1
ATOM 1558 N N . THR A 1 192 ? -1.019 -6.124 35.744 1.00 41.19 192 THR A N 1
ATOM 1559 C CA . THR A 1 192 ? -1.107 -5.285 34.547 1.00 41.19 192 THR A CA 1
ATOM 1560 C C . THR A 1 192 ? -0.096 -5.740 33.493 1.00 41.19 192 THR A C 1
ATOM 1562 O O . THR A 1 192 ? 0.971 -5.156 33.332 1.00 41.19 192 THR A O 1
ATOM 1565 N N . GLY A 1 193 ? -0.431 -6.821 32.779 1.00 40.50 193 GLY A N 1
ATOM 1566 C CA . GLY A 1 193 ? 0.030 -7.240 31.448 1.00 40.50 193 GLY A CA 1
ATOM 1567 C C . GLY A 1 193 ? 1.533 -7.287 31.152 1.00 40.50 193 GLY A C 1
ATOM 1568 O O . GLY A 1 193 ? 1.899 -7.538 30.007 1.00 40.50 193 GLY A O 1
ATOM 1569 N N . SER A 1 194 ? 2.414 -7.015 32.115 1.00 49.94 194 SER A N 1
ATOM 1570 C CA . SER A 1 194 ? 3.842 -6.821 31.859 1.00 49.94 194 SER A CA 1
ATOM 1571 C C . SER A 1 194 ? 4.779 -7.632 32.743 1.00 49.94 194 SER A C 1
ATOM 1573 O O . SER A 1 194 ? 5.947 -7.744 32.382 1.00 49.94 194 SER A O 1
ATOM 1575 N N . GLU A 1 195 ? 4.279 -8.268 33.806 1.00 41.81 195 GLU A N 1
ATOM 1576 C CA . GLU A 1 195 ? 5.047 -9.246 34.599 1.00 41.81 195 GLU A CA 1
ATOM 1577 C C . GLU A 1 195 ? 4.568 -10.694 34.391 1.00 41.81 195 GLU A C 1
ATOM 1579 O O . GLU A 1 195 ? 5.283 -11.632 34.733 1.00 41.81 195 GLU A O 1
ATOM 1584 N N . CYS A 1 196 ? 3.423 -10.910 33.731 1.00 40.91 196 CYS A N 1
ATOM 1585 C CA . CYS A 1 196 ? 2.917 -12.243 33.389 1.00 40.91 196 CYS A CA 1
ATOM 1586 C C . CYS A 1 196 ? 3.611 -12.825 32.145 1.00 40.91 196 CYS A C 1
ATOM 1588 O O . CYS A 1 196 ? 2.973 -13.108 31.133 1.00 40.91 196 CYS A O 1
ATOM 1590 N N . LEU A 1 197 ? 4.929 -12.999 32.202 1.00 39.12 197 LEU A N 1
ATOM 1591 C CA . LEU A 1 197 ? 5.645 -13.907 31.312 1.00 39.12 197 LEU A CA 1
ATOM 1592 C C . LEU A 1 197 ? 6.282 -14.984 32.193 1.00 39.12 197 LEU A C 1
ATOM 1594 O O . LEU A 1 197 ? 7.468 -14.930 32.509 1.00 39.12 197 LEU A O 1
ATOM 1598 N N . PHE A 1 198 ? 5.477 -15.956 32.627 1.00 38.03 198 PHE A N 1
ATOM 1599 C CA . PHE A 1 198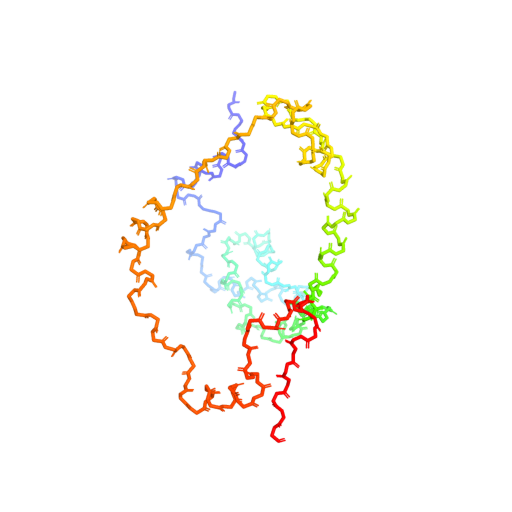 ? 6.009 -17.195 33.187 1.00 38.03 198 PHE A CA 1
ATOM 1600 C C . PHE A 1 198 ? 6.746 -17.927 32.060 1.00 38.03 198 PHE A C 1
ATOM 1602 O O . PHE A 1 198 ? 6.149 -18.618 31.238 1.00 38.03 198 PHE A O 1
ATOM 1609 N N . ILE A 1 199 ? 8.057 -17.706 31.968 1.00 37.00 199 ILE A N 1
ATOM 1610 C CA . ILE A 1 199 ? 8.938 -18.495 31.113 1.00 37.00 199 ILE A CA 1
ATOM 1611 C C . ILE A 1 199 ? 9.075 -19.856 31.797 1.00 37.00 199 ILE A C 1
ATOM 1613 O O . ILE A 1 199 ? 9.836 -19.991 32.753 1.00 37.00 199 ILE A O 1
ATOM 1617 N N . PHE A 1 200 ? 8.348 -20.861 31.309 1.00 33.00 200 PHE A N 1
ATOM 1618 C CA . PHE A 1 200 ? 8.687 -22.256 31.574 1.00 33.00 200 PHE A CA 1
ATOM 1619 C C . PHE A 1 200 ? 10.051 -22.529 30.928 1.00 33.00 200 PHE A C 1
ATOM 1621 O O . PHE A 1 200 ? 10.157 -22.712 29.715 1.00 33.00 200 PHE A O 1
ATOM 1628 N N . LYS A 1 201 ? 11.114 -22.460 31.731 1.00 31.56 201 LYS A N 1
ATOM 1629 C CA . LYS A 1 201 ? 12.397 -23.079 31.407 1.00 31.56 201 LYS A CA 1
ATOM 1630 C C . LYS A 1 201 ? 12.361 -24.502 31.953 1.00 31.56 201 LYS A C 1
ATOM 1632 O O . LYS A 1 201 ? 12.162 -24.665 33.155 1.00 31.56 201 LYS A O 1
ATOM 1637 N N . GLU A 1 202 ? 12.535 -25.475 31.062 1.00 34.22 202 GLU A N 1
ATOM 1638 C CA . GLU A 1 202 ? 13.016 -26.818 31.418 1.00 34.22 202 GLU A CA 1
ATOM 1639 C C . GLU A 1 202 ? 14.373 -26.748 32.136 1.00 34.22 202 GLU A C 1
ATOM 1641 O O . GLU A 1 202 ? 15.178 -25.835 31.809 1.00 34.22 202 GLU A O 1
#